Protein AF-0000000066669673 (afdb_homodimer)

Solvent-accessible surface area (backbone atoms only — not comparable to full-atom values): 11754 Å² total; per-residue (Å²): 140,79,83,79,76,78,82,78,80,79,76,74,80,78,77,75,77,80,70,71,79,73,67,65,64,58,14,47,51,9,44,42,47,60,70,64,46,52,49,71,59,44,48,44,38,54,39,52,52,48,54,72,72,48,55,50,87,81,36,49,68,62,41,51,51,41,48,51,53,46,40,66,43,34,63,58,39,57,74,57,39,45,64,78,48,32,41,61,64,50,66,68,61,20,53,61,53,69,97,137,82,84,83,74,78,79,79,81,76,79,76,80,77,75,75,77,80,70,70,77,73,70,65,62,58,15,48,49,12,40,42,44,60,73,65,42,51,47,72,61,45,48,44,39,52,40,52,53,49,54,70,72,49,56,49,88,82,36,49,68,62,42,52,52,40,50,51,53,46,40,68,43,34,64,58,40,56,74,56,38,44,65,76,46,32,39,61,64,49,65,68,60,20,54,60,54,70,97

Radius of gyration: 31.76 Å; Cα contacts (8 Å, |Δi|>4): 172; chains: 2; bounding box: 113×98×38 Å

Organism: Nocardia brasiliensis (strain ATCC 700358 / HUJEG-1) (NCBI:txid1133849)

Secondary structure (DSSP, 8-state):
------------------------HHHHHHHHHHHHS--HHHHHHHHHHHHHH--TTT-HHHHHHHHHHHHHHHHHHHHTTHHHHEEESSHHHHHHTT-/------------------------HHHHHHHHHHHH---HHHHHHHHHHHHHH--TTT-HHHHHHHHHHHHHHHHHHHHTTHHHHEEESSHHHHHHTT-

Sequence (198 aa):
MYPSQPEGRHAAPGGAPNQPPRMVGLQSNKAAQAAGAQSALATFVTYAKALESLDRNHFPDEYAMHADRLKELKPFLRAHGILDVMQVKNPEVAALIGVMYPSQPEGRHAAPGGAPNQPPRMVGLQSNKAAQAAGAQSALATFVTYAKALESLDRNHFPDEYAMHADRLKELKPFLRAHGILDVMQVKNPEVAALIGV

Foldseek 3Di:
DDDPPPPPPPPDPPPDPPPPPPCPDDVVVVVCVVVVCCPLVNLLVVLLVVLVVDDCVVCVPSNVVSLVSLCVSLVVCVVVCVVVVDDDDDVVSCVSNPD/DDDPPVPPPPPDPPPDPPPPPPCPDDVCVVVCCVVVCCPLVNLLVVLLVVLVVDDCVVCVPSNVVSLVSLCVSLVVCVVVCVVVVDDDDDPVSCVSNPD

pLDDT: mean 74.91, std 25.17, range [32.59, 97.75]

Structure (mmCIF, N/CA/C/O backbone):
data_AF-0000000066669673-model_v1
#
loop_
_entity.id
_entity.type
_entity.pdbx_description
1 polymer 'Uncharacterized protein'
#
loop_
_atom_site.group_PDB
_atom_site.id
_atom_site.type_symbol
_atom_site.label_atom_id
_atom_site.label_alt_id
_atom_site.label_comp_id
_atom_site.label_asym_id
_atom_site.label_entity_id
_atom_site.label_seq_id
_atom_site.pdbx_PDB_ins_code
_atom_site.Cartn_x
_atom_site.Cartn_y
_atom_site.Cartn_z
_atom_site.occupancy
_atom_site.B_iso_or_equiv
_atom_site.auth_seq_id
_atom_site.auth_comp_id
_atom_site.auth_asym_id
_atom_site.auth_atom_id
_atom_site.pdbx_PDB_model_num
ATOM 1 N N . MET A 1 1 ? -56.781 72.125 19.875 1 32.59 1 MET A N 1
ATOM 2 C CA . MET A 1 1 ? -55.656 71.812 19.016 1 32.59 1 MET A CA 1
ATOM 3 C C . MET A 1 1 ? -54.969 70.562 19.453 1 32.59 1 MET A C 1
ATOM 5 O O . MET A 1 1 ? -54.188 70.5 20.406 1 32.59 1 MET A O 1
ATOM 9 N N . TYR A 1 2 ? -55.75 69.438 19.688 1 39.56 2 TYR A N 1
ATOM 10 C CA . TYR A 1 2 ? -55.656 68.125 20.375 1 39.56 2 TYR A CA 1
ATOM 11 C C . TYR A 1 2 ? -54.625 67.25 19.703 1 39.56 2 TYR A C 1
ATOM 13 O O . TYR A 1 2 ? -54.438 67.312 18.484 1 39.56 2 TYR A O 1
ATOM 21 N N . PRO A 1 3 ? -53.562 66.75 20.453 1 43.94 3 PRO A N 1
ATOM 22 C CA . PRO A 1 3 ? -52.375 65.938 20.219 1 43.94 3 PRO A CA 1
ATOM 23 C C . PRO A 1 3 ? -52.719 64.625 19.562 1 43.94 3 PRO A C 1
ATOM 25 O O . PRO A 1 3 ? -53.625 63.875 20 1 43.94 3 PRO A O 1
ATOM 28 N N . SER A 1 4 ? -52.812 64.5 18.188 1 41.88 4 SER A N 1
ATOM 29 C CA . SER A 1 4 ? -53.062 63.344 17.375 1 41.88 4 SER A CA 1
ATOM 30 C C . SER A 1 4 ? -52.062 62.219 17.719 1 41.88 4 SER A C 1
ATOM 32 O O . SER A 1 4 ? -50.844 62.469 17.766 1 41.88 4 SER A O 1
ATOM 34 N N . GLN A 1 5 ? -52.469 61.312 18.656 1 40.34 5 GLN A N 1
ATOM 35 C CA . GLN A 1 5 ? -51.906 60.094 19.172 1 40.34 5 GLN A CA 1
ATOM 36 C C . GLN A 1 5 ? -51.375 59.219 18.047 1 40.34 5 GLN A C 1
ATOM 38 O O . GLN A 1 5 ? -52.125 58.875 17.125 1 40.34 5 GLN A O 1
ATOM 43 N N . PRO A 1 6 ? -50.062 59.344 17.703 1 41.56 6 PRO A N 1
ATOM 44 C CA . PRO A 1 6 ? -49.375 58.531 16.688 1 41.56 6 PRO A CA 1
ATOM 45 C C . PRO A 1 6 ? -49.594 57.031 16.906 1 41.56 6 PRO A C 1
ATOM 47 O O . PRO A 1 6 ? -49.656 56.562 18.047 1 41.56 6 PRO A O 1
ATOM 50 N N . GLU A 1 7 ? -50.562 56.312 16.219 1 41.88 7 GLU A N 1
ATOM 51 C CA . GLU A 1 7 ? -50.812 54.875 16.109 1 41.88 7 GLU A CA 1
ATOM 52 C C . GLU A 1 7 ? -49.531 54.094 16 1 41.88 7 GLU A C 1
ATOM 54 O O . GLU A 1 7 ? -48.688 54.375 15.141 1 41.88 7 GLU A O 1
ATOM 59 N N . GLY A 1 8 ? -48.875 53.656 17.156 1 37.84 8 GLY A N 1
ATOM 60 C CA . GLY A 1 8 ? -47.844 52.656 17.453 1 37.84 8 GLY A CA 1
ATOM 61 C C . GLY A 1 8 ? -48 51.375 16.641 1 37.84 8 GLY A C 1
ATOM 62 O O . GLY A 1 8 ? -49.062 50.719 16.719 1 37.84 8 GLY A O 1
ATOM 63 N N . ARG A 1 9 ? -47.562 51.344 15.344 1 37.94 9 ARG A N 1
ATOM 64 C CA . ARG A 1 9 ? -47.438 50.188 14.492 1 37.94 9 ARG A CA 1
ATOM 65 C C . ARG A 1 9 ? -46.844 49 15.258 1 37.94 9 ARG A C 1
ATOM 67 O O . ARG A 1 9 ? -45.719 49.094 15.789 1 37.94 9 ARG A O 1
ATOM 74 N N . HIS A 1 10 ? -47.562 48.188 16.047 1 37.47 10 HIS A N 1
ATOM 75 C CA . HIS A 1 10 ? -47.219 46.906 16.656 1 37.47 10 HIS A CA 1
ATOM 76 C C . HIS A 1 10 ? -46.625 45.938 15.625 1 37.47 10 HIS A C 1
ATOM 78 O O . HIS A 1 10 ? -47.25 45.625 14.617 1 37.47 10 HIS A O 1
ATOM 84 N N . ALA A 1 11 ? -45.344 46.031 15.289 1 43 11 ALA A N 1
ATOM 85 C CA . ALA A 1 11 ? -44.5 45.094 14.531 1 43 11 ALA A CA 1
ATOM 86 C C . ALA A 1 11 ? -44.719 43.656 15.016 1 43 11 ALA A C 1
ATOM 88 O O . ALA A 1 11 ? -44.688 43.406 16.219 1 43 11 ALA A O 1
ATOM 89 N N . ALA A 1 12 ? -45.656 42.906 14.453 1 40.44 12 ALA A N 1
ATOM 90 C CA . ALA A 1 12 ? -45.938 41.5 14.703 1 40.44 12 ALA A CA 1
ATOM 91 C C . ALA A 1 12 ? -44.625 40.688 14.633 1 40.44 12 ALA A C 1
ATOM 93 O O . ALA A 1 12 ? -43.781 40.906 13.766 1 40.44 12 ALA A O 1
ATOM 94 N N . PRO A 1 13 ? -44.094 40.094 15.734 1 41.22 13 PRO A N 1
ATOM 95 C CA . PRO A 1 13 ? -42.906 39.25 15.867 1 41.22 13 PRO A CA 1
ATOM 96 C C . PRO A 1 13 ? -42.938 38.031 14.914 1 41.22 13 PRO A C 1
ATOM 98 O O . PRO A 1 13 ? -43.906 37.281 14.93 1 41.22 13 PRO A O 1
ATOM 101 N N . GLY A 1 14 ? -42.781 38.188 13.586 1 40.75 14 GLY A N 1
ATOM 102 C CA . GLY A 1 14 ? -42.625 37.062 12.695 1 40.75 14 GLY A CA 1
ATOM 103 C C . GLY A 1 14 ? -41.781 35.969 13.297 1 40.75 14 GLY A C 1
ATOM 104 O O . GLY A 1 14 ? -40.688 36.219 13.789 1 40.75 14 GLY A O 1
ATOM 105 N N . GLY A 1 15 ? -42.344 35 14 1 39.06 15 GLY A N 1
ATOM 106 C CA . GLY A 1 15 ? -41.75 33.781 14.539 1 39.06 15 GLY A CA 1
ATOM 107 C C . GLY A 1 15 ? -40.875 33.062 13.547 1 39.06 15 GLY A C 1
ATOM 108 O O . GLY A 1 15 ? -41.219 32.906 12.375 1 39.06 15 GLY A O 1
ATOM 109 N N . ALA A 1 16 ? -39.531 33.281 13.562 1 42.66 16 ALA A N 1
ATOM 110 C CA . ALA A 1 16 ? -38.469 32.594 12.852 1 42.66 16 ALA A CA 1
ATOM 111 C C . ALA A 1 16 ? -38.656 31.078 12.852 1 42.66 16 ALA A C 1
ATOM 113 O O . ALA A 1 16 ? -39.031 30.5 13.875 1 42.66 16 ALA A O 1
ATOM 114 N N . PRO A 1 17 ? -39.188 30.484 11.766 1 44.5 17 PRO A N 1
ATOM 115 C CA . PRO A 1 17 ? -39.312 29.031 11.633 1 44.5 17 PRO A CA 1
ATOM 116 C C . PRO A 1 17 ? -38.031 28.297 12.117 1 44.5 17 PRO A C 1
ATOM 118 O O . PRO A 1 17 ? -36.969 28.891 12.133 1 44.5 17 PRO A O 1
ATOM 121 N N . ASN A 1 18 ? -38.125 27.359 13.102 1 41.78 18 ASN A N 1
ATOM 122 C CA . ASN A 1 18 ? -37.219 26.328 13.602 1 41.78 18 ASN A CA 1
ATOM 123 C C . ASN A 1 18 ? -36.5 25.625 12.453 1 41.78 18 ASN A C 1
ATOM 125 O O . ASN A 1 18 ? -37.094 24.828 11.727 1 41.78 18 ASN A O 1
ATOM 129 N N . GLN A 1 19 ? -35.812 26.359 11.562 1 46.41 19 GLN A N 1
ATOM 130 C CA . GLN A 1 19 ? -35 25.578 10.641 1 46.41 19 GLN A CA 1
ATOM 131 C C . GLN A 1 19 ? -34.281 24.453 11.359 1 46.41 19 GLN A C 1
ATOM 133 O O . GLN A 1 19 ? -33.656 24.672 12.414 1 46.41 19 GLN A O 1
ATOM 138 N N . PRO A 1 20 ? -34.844 23.203 11.289 1 47.31 20 PRO A N 1
ATOM 139 C CA . PRO A 1 20 ? -34.125 22.062 11.852 1 47.31 20 PRO A CA 1
ATOM 140 C C . PRO A 1 20 ? -32.625 22.094 11.555 1 47.31 20 PRO A C 1
ATOM 142 O O . PRO A 1 20 ? -32.188 22.703 10.57 1 47.31 20 PRO A O 1
ATOM 145 N N . PRO A 1 21 ? -31.781 22.031 12.578 1 46.5 21 PRO A N 1
ATOM 146 C CA . PRO A 1 21 ? -30.312 22 12.406 1 46.5 21 PRO A CA 1
ATOM 147 C C . PRO A 1 21 ? -29.875 21.094 11.258 1 46.5 21 PRO A C 1
ATOM 149 O O . PRO A 1 21 ? -30.391 19.984 11.109 1 46.5 21 PRO A O 1
ATOM 152 N N . ARG A 1 22 ? -29.719 21.641 10.078 1 46.03 22 ARG A N 1
ATOM 153 C CA . ARG A 1 22 ? -29.094 20.891 9 1 46.03 22 ARG A CA 1
ATOM 154 C C . ARG A 1 22 ? -27.984 19.984 9.547 1 46.03 22 ARG A C 1
ATOM 156 O O . ARG A 1 22 ? -27.094 20.438 10.266 1 46.03 22 ARG A O 1
ATOM 163 N N . MET A 1 23 ? -28.359 18.719 9.758 1 43.34 23 MET A N 1
ATOM 164 C CA . MET A 1 23 ? -27.391 17.672 10.062 1 43.34 23 MET A CA 1
ATOM 165 C C . MET A 1 23 ? -26.172 17.781 9.172 1 43.34 23 MET A C 1
ATOM 167 O O . MET A 1 23 ? -26.203 17.375 8 1 43.34 23 MET A O 1
ATOM 171 N N . VAL A 1 24 ? -25.641 18.891 8.938 1 43.53 24 VAL A N 1
ATOM 172 C CA . VAL A 1 24 ? -24.375 19.047 8.219 1 43.53 24 VAL A CA 1
ATOM 173 C C . VAL A 1 24 ? -23.391 17.969 8.656 1 43.53 24 VAL A C 1
ATOM 175 O O . VAL A 1 24 ? -22.312 17.844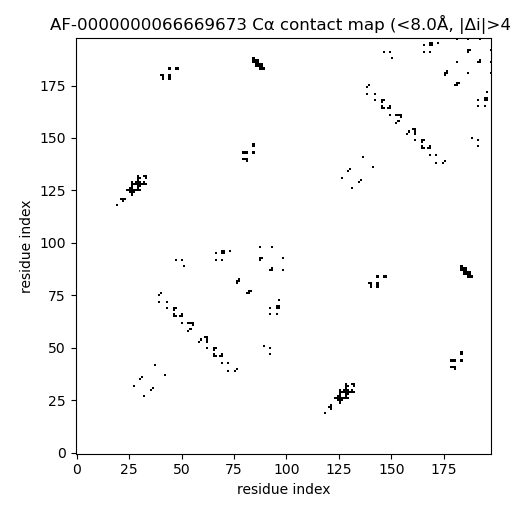 8.086 1 43.53 24 VAL A O 1
ATOM 178 N N . GLY A 1 25 ? -23.453 17.422 9.836 1 41.56 25 GLY A N 1
ATOM 179 C CA . GLY A 1 25 ? -22.312 16.828 10.508 1 41.56 25 GLY A CA 1
ATOM 180 C C . GLY A 1 25 ? -21.828 15.547 9.844 1 41.56 25 GLY A C 1
ATOM 181 O O . GLY A 1 25 ? -20.641 15.227 9.891 1 41.56 25 GLY A O 1
ATOM 182 N N . LEU A 1 26 ? -22.75 14.562 9.602 1 47.16 26 LEU A N 1
ATOM 183 C CA . LEU A 1 26 ? -22.312 13.18 9.5 1 47.16 26 LEU A CA 1
ATOM 184 C C . LEU A 1 26 ? -21.578 12.938 8.188 1 47.16 26 LEU A C 1
ATOM 186 O O . LEU A 1 26 ? -20.719 12.055 8.102 1 47.16 26 LEU A O 1
ATOM 190 N N . GLN A 1 27 ? -22.047 13.453 7.141 1 49.75 27 GLN A N 1
ATOM 191 C CA . GLN A 1 27 ? -21.453 13.094 5.855 1 49.75 27 GLN A CA 1
ATOM 192 C C . GLN A 1 27 ? -20.047 13.664 5.719 1 49.75 27 GLN A C 1
ATOM 194 O O . GLN A 1 27 ? -19.266 13.211 4.883 1 49.75 27 GLN A O 1
ATOM 199 N N . SER A 1 28 ? -19.859 14.781 6.434 1 49.88 28 SER A N 1
ATOM 200 C CA . SER A 1 28 ? -18.562 15.438 6.316 1 49.88 28 SER A CA 1
ATOM 201 C C . SER A 1 28 ? -17.438 14.531 6.82 1 49.88 28 SER A C 1
ATOM 203 O O . SER A 1 28 ? -16.266 14.75 6.512 1 49.88 28 SER A O 1
ATOM 205 N N . ASN A 1 29 ? -17.922 13.688 7.77 1 47.38 29 ASN A N 1
ATOM 206 C CA . ASN A 1 29 ? -16.828 12.914 8.336 1 47.38 29 ASN A CA 1
ATOM 207 C C . ASN A 1 29 ? -16.219 11.969 7.305 1 47.38 29 ASN A C 1
ATOM 209 O O . ASN A 1 29 ? -15.016 11.688 7.352 1 47.38 29 ASN A O 1
ATOM 213 N N . LYS A 1 30 ? -17.219 11.445 6.52 1 46.12 30 LYS A N 1
ATOM 214 C CA . LYS A 1 30 ? -16.703 10.477 5.566 1 46.12 30 LYS A CA 1
ATOM 215 C C . LYS A 1 30 ? -15.828 11.156 4.508 1 46.12 30 LYS A C 1
ATOM 217 O O . LYS A 1 30 ? -14.781 10.625 4.125 1 46.12 30 LYS A O 1
ATOM 222 N N . ALA A 1 31 ? -16.297 12.281 3.953 1 47.56 31 ALA A N 1
ATOM 223 C CA . ALA A 1 31 ? -15.516 13.047 2.984 1 47.56 31 ALA A CA 1
ATOM 224 C C . ALA A 1 31 ? -14.203 13.523 3.594 1 47.56 31 ALA A C 1
ATOM 226 O O . ALA A 1 31 ? -13.164 13.547 2.92 1 47.56 31 ALA A O 1
ATOM 227 N N . ALA A 1 32 ? -14.344 14.102 4.727 1 45.97 32 ALA A N 1
ATOM 228 C CA . ALA A 1 32 ? -13.148 14.508 5.461 1 45.97 32 ALA A CA 1
ATOM 229 C C . ALA A 1 32 ? -12.219 13.328 5.699 1 45.97 32 ALA A C 1
ATOM 231 O O . ALA A 1 32 ? -10.992 13.469 5.637 1 45.97 32 ALA A O 1
ATOM 232 N N . GLN A 1 33 ? -12.859 12.234 6.008 1 44.72 33 GLN A N 1
ATOM 233 C CA . GLN A 1 33 ? -12.078 11.008 6.109 1 44.72 33 GLN A CA 1
ATOM 234 C C . GLN A 1 33 ? -11.477 10.625 4.762 1 44.72 33 GLN A C 1
ATOM 236 O O . GLN A 1 33 ? -10.352 10.117 4.699 1 44.72 33 GLN A O 1
ATOM 241 N N . ALA A 1 34 ? -12.328 10.844 3.797 1 44.31 34 ALA A N 1
ATOM 242 C CA . ALA A 1 34 ? -11.805 10.555 2.467 1 44.31 34 ALA A CA 1
ATOM 243 C C . ALA A 1 34 ? -10.734 11.57 2.066 1 44.31 34 ALA A C 1
ATOM 245 O O . ALA A 1 34 ? -9.727 11.211 1.462 1 44.31 34 ALA A O 1
ATOM 246 N N . ALA A 1 35 ? -11.148 12.922 2.043 1 45.62 35 ALA A N 1
ATOM 247 C CA . ALA A 1 35 ? -10.25 14.031 1.735 1 45.62 35 ALA A CA 1
ATOM 248 C C . ALA A 1 35 ? -9.055 14.055 2.684 1 45.62 35 ALA A C 1
ATOM 250 O O . ALA A 1 35 ? -7.949 14.438 2.293 1 45.62 35 ALA A O 1
ATOM 251 N N . GLY A 1 36 ? -9.234 14.344 4.043 1 45.19 36 GLY A N 1
ATOM 252 C CA . GLY A 1 36 ? -8.258 14.414 5.121 1 45.19 36 GLY A CA 1
ATOM 253 C C . GLY A 1 36 ? -7.223 13.312 5.062 1 45.19 36 GLY A C 1
ATOM 254 O O . GLY A 1 36 ? -6.039 13.555 5.316 1 45.19 36 GLY A O 1
ATOM 255 N N . ALA A 1 37 ? -7.688 12.016 5.406 1 44.97 37 ALA A N 1
ATOM 256 C CA . ALA A 1 37 ? -6.758 10.969 5.84 1 44.97 37 ALA A CA 1
ATOM 257 C C . ALA A 1 37 ? -5.867 10.523 4.688 1 44.97 37 ALA A C 1
ATOM 259 O O . ALA A 1 37 ? -6.324 9.828 3.775 1 44.97 37 ALA A O 1
ATOM 260 N N . GLN A 1 38 ? -5.227 11.406 4.117 1 55.12 38 GLN A N 1
ATOM 261 C CA . GLN A 1 38 ? -4.18 10.781 3.32 1 55.12 38 GLN A CA 1
ATOM 262 C C . GLN A 1 38 ? -3.967 9.328 3.736 1 55.12 38 GLN A C 1
ATOM 264 O O . GLN A 1 38 ? -3.781 9.031 4.922 1 55.12 38 GLN A O 1
ATOM 269 N N . SER A 1 39 ? -4.609 8.516 3.014 1 80.38 39 SER A N 1
ATOM 270 C CA . SER A 1 39 ? -4.461 7.109 3.383 1 80.38 39 SER A CA 1
ATOM 271 C C . SER A 1 39 ? -3.104 6.848 4.023 1 80.38 39 SER A C 1
ATOM 273 O O . SER A 1 39 ? -2.113 7.5 3.682 1 80.38 39 SER A O 1
ATOM 275 N N . ALA A 1 40 ? -3.109 6.527 5.359 1 84.69 40 ALA A N 1
ATOM 276 C CA . ALA A 1 40 ? -1.894 6.078 6.031 1 84.69 40 ALA A CA 1
ATOM 277 C C . ALA A 1 40 ? -0.843 5.625 5.02 1 84.69 40 ALA A C 1
ATOM 279 O O . ALA A 1 40 ? 0.348 5.898 5.188 1 84.69 40 ALA A O 1
ATOM 280 N N . LEU A 1 41 ? -1.315 5.184 3.918 1 90.06 41 LEU A N 1
ATOM 281 C CA . LEU A 1 41 ? -0.386 4.73 2.889 1 90.06 41 LEU A CA 1
ATOM 282 C C . LEU A 1 41 ? 0.208 5.918 2.135 1 90.06 41 LEU A C 1
ATOM 284 O O . LEU A 1 41 ? 1.41 5.945 1.861 1 90.06 41 LEU A O 1
ATOM 288 N N . ALA A 1 42 ? -0.613 6.816 1.815 1 89.75 42 ALA A N 1
ATOM 289 C CA . ALA A 1 42 ? -0.116 8.023 1.157 1 89.75 42 ALA A CA 1
ATOM 290 C C . ALA A 1 42 ? 0.89 8.75 2.041 1 89.75 42 ALA A C 1
ATOM 292 O O . ALA A 1 42 ? 1.911 9.242 1.555 1 89.75 42 ALA A O 1
ATOM 293 N N . THR A 1 43 ? 0.586 8.766 3.262 1 92.38 43 THR A N 1
ATOM 294 C CA . THR A 1 43 ? 1.512 9.367 4.215 1 92.38 43 THR A CA 1
ATOM 295 C C . THR A 1 43 ? 2.826 8.586 4.254 1 92.38 43 THR A C 1
ATOM 297 O O . THR A 1 43 ? 3.904 9.188 4.254 1 92.38 43 THR A O 1
ATOM 300 N N . PHE A 1 44 ? 2.705 7.293 4.312 1 94.94 44 PHE A N 1
ATOM 301 C CA . PHE A 1 44 ? 3.908 6.469 4.266 1 94.94 44 PHE A CA 1
ATOM 302 C C . PHE A 1 44 ? 4.738 6.793 3.029 1 94.94 44 PHE A C 1
ATOM 304 O O . PHE A 1 44 ? 5.949 7.012 3.127 1 94.94 44 PHE A O 1
ATOM 311 N N . VAL A 1 45 ? 4.09 6.879 1.871 1 95.38 45 VAL A N 1
ATOM 312 C CA . VAL A 1 45 ? 4.785 7.152 0.617 1 95.38 45 VAL A CA 1
ATOM 313 C C . VAL A 1 45 ? 5.449 8.523 0.682 1 95.38 45 VAL A C 1
ATOM 315 O O . VAL A 1 45 ? 6.602 8.688 0.279 1 95.38 45 VAL A O 1
ATOM 318 N N . THR A 1 46 ? 4.742 9.492 1.201 1 94.69 46 THR A N 1
ATOM 319 C CA . THR A 1 46 ? 5.254 10.852 1.302 1 94.69 46 THR A CA 1
ATOM 320 C C . THR A 1 46 ? 6.52 10.891 2.152 1 94.69 46 THR A C 1
ATOM 322 O O . THR A 1 46 ? 7.543 11.438 1.727 1 94.69 46 THR A O 1
ATOM 325 N N . TYR A 1 47 ? 6.531 10.227 3.277 1 96.06 47 TYR A N 1
ATOM 326 C CA . TYR A 1 47 ? 7.676 10.258 4.184 1 96.06 47 TYR A CA 1
ATOM 327 C C . TYR A 1 47 ? 8.805 9.367 3.674 1 96.06 47 TYR A C 1
ATOM 329 O O . TYR A 1 47 ? 9.984 9.695 3.842 1 96.06 47 TYR A O 1
ATOM 337 N N . ALA A 1 48 ? 8.469 8.305 3.107 1 96.94 48 ALA A N 1
ATOM 338 C CA . ALA A 1 48 ? 9.492 7.449 2.518 1 96.94 48 ALA A CA 1
ATOM 339 C C . ALA A 1 48 ? 10.266 8.188 1.43 1 96.94 48 ALA A C 1
ATOM 341 O O . ALA A 1 48 ? 11.5 8.148 1.396 1 96.94 48 ALA A O 1
ATOM 342 N N . LYS A 1 49 ? 9.539 8.906 0.599 1 96.06 49 LYS A N 1
ATOM 343 C CA . LYS A 1 49 ? 10.18 9.68 -0.462 1 96.06 49 LYS A CA 1
ATOM 344 C C . LYS A 1 49 ? 11.023 10.812 0.115 1 96.06 49 LYS A C 1
ATOM 346 O O . LYS A 1 49 ? 12.117 11.094 -0.382 1 96.06 49 LYS A O 1
ATOM 351 N N . ALA A 1 50 ? 10.492 11.383 1.134 1 95.31 50 ALA A N 1
ATOM 352 C CA . ALA A 1 50 ? 11.219 12.469 1.78 1 95.31 50 ALA A CA 1
ATOM 353 C C . ALA A 1 50 ? 12.547 11.984 2.344 1 95.31 50 ALA A C 1
ATOM 355 O O . ALA A 1 50 ? 13.57 12.656 2.211 1 95.31 50 ALA A O 1
ATOM 356 N N . LEU A 1 51 ? 12.516 10.797 2.916 1 94.69 51 LEU A N 1
ATOM 357 C CA . LEU A 1 51 ? 13.734 10.25 3.516 1 94.69 51 LEU A CA 1
ATOM 358 C C . LEU A 1 51 ? 14.758 9.898 2.445 1 94.69 51 LEU A C 1
ATOM 360 O O . LEU A 1 51 ? 15.969 10.016 2.672 1 94.69 51 LEU A O 1
ATOM 364 N N . GLU A 1 52 ? 14.258 9.492 1.362 1 92.81 52 GLU A N 1
ATOM 365 C CA . GLU A 1 52 ? 15.148 9.125 0.267 1 92.81 52 GLU A CA 1
ATOM 366 C C . GLU A 1 52 ? 15.922 10.336 -0.254 1 92.81 52 GLU A C 1
ATOM 368 O O . GLU A 1 52 ? 17.047 10.211 -0.724 1 92.81 52 GLU A O 1
ATOM 373 N N . SER A 1 53 ? 15.273 11.391 -0.164 1 92.69 53 SER A N 1
ATOM 374 C CA . SER A 1 53 ? 15.875 12.602 -0.722 1 92.69 53 SER A CA 1
ATOM 375 C C . SER A 1 53 ? 16.625 13.391 0.347 1 92.69 53 SER A C 1
ATOM 377 O O . SER A 1 53 ? 17.344 14.336 0.035 1 92.69 53 SER A O 1
ATOM 379 N N . LEU A 1 54 ? 16.484 13.008 1.576 1 93.88 54 LEU A N 1
ATOM 380 C CA . LEU A 1 54 ? 17 13.781 2.701 1 93.88 54 LEU A CA 1
ATOM 381 C C . LEU A 1 54 ? 18.406 13.336 3.061 1 93.88 54 LEU A C 1
ATOM 383 O O . LEU A 1 54 ? 18.703 12.141 3.104 1 93.88 54 LEU A O 1
ATOM 387 N N . ASP A 1 55 ? 19.312 14.289 3.256 1 93.56 55 ASP A N 1
ATOM 388 C CA . ASP A 1 55 ? 20.641 14.016 3.789 1 93.56 55 ASP A CA 1
ATOM 389 C C . ASP A 1 55 ? 20.625 13.984 5.316 1 93.56 55 ASP A C 1
ATOM 391 O O . ASP A 1 55 ? 20.594 15.039 5.961 1 93.56 55 ASP A O 1
ATOM 395 N N . ARG A 1 56 ? 20.719 12.859 5.781 1 90.56 56 ARG A N 1
ATOM 396 C CA . ARG A 1 56 ? 20.578 12.656 7.219 1 90.56 56 ARG A CA 1
ATOM 397 C C . ARG A 1 56 ? 21.703 13.328 7.98 1 90.56 56 ARG A C 1
ATOM 399 O O . ARG A 1 56 ? 21.531 13.75 9.125 1 90.56 56 ARG A O 1
ATOM 406 N N . ASN A 1 57 ? 22.812 13.406 7.434 1 93.81 57 ASN A N 1
ATOM 407 C CA . ASN A 1 57 ? 23.969 14 8.102 1 93.81 57 ASN A CA 1
ATOM 408 C C . ASN A 1 57 ? 23.828 15.516 8.219 1 93.81 57 ASN A C 1
ATOM 410 O O . ASN A 1 57 ? 24.281 16.109 9.195 1 93.81 57 ASN A O 1
ATOM 414 N N . HIS A 1 58 ? 23.203 16.047 7.297 1 95.12 58 HIS A N 1
ATOM 415 C CA . HIS A 1 58 ? 23.078 17.5 7.277 1 95.12 58 HIS A CA 1
ATOM 416 C C . HIS A 1 58 ? 21.797 17.953 7.98 1 95.12 58 HIS A C 1
ATOM 418 O O . HIS A 1 58 ? 21.75 19.047 8.531 1 95.12 58 HIS A O 1
ATOM 424 N N . PHE A 1 59 ? 20.828 17.047 7.922 1 95.44 59 PHE A N 1
ATOM 425 C CA . PHE A 1 59 ? 19.531 17.406 8.508 1 95.44 59 PHE A CA 1
ATOM 426 C C . PHE A 1 59 ? 19.047 16.312 9.453 1 95.44 59 PHE A C 1
ATOM 428 O O . PHE A 1 59 ? 17.984 15.734 9.242 1 95.44 59 PHE A O 1
ATOM 435 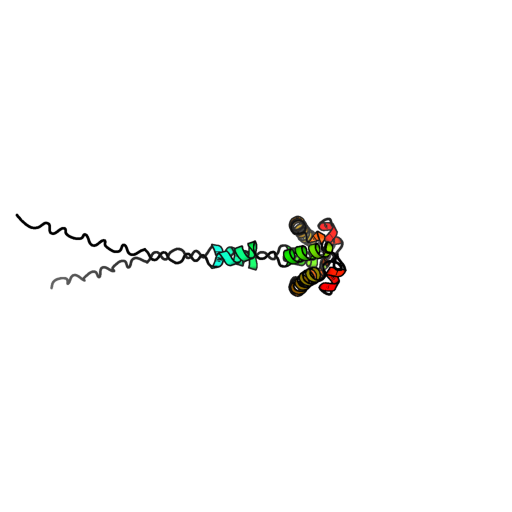N N . PRO A 1 60 ? 19.766 16.078 10.539 1 94.88 60 PRO A N 1
ATOM 436 C CA . PRO A 1 60 ? 19.438 14.969 11.438 1 94.88 60 PRO A CA 1
ATOM 437 C C . PRO A 1 60 ? 18.078 15.141 12.117 1 94.88 60 PRO A C 1
ATOM 439 O O . PRO A 1 60 ? 17.375 14.156 12.359 1 94.88 60 PRO A O 1
ATOM 442 N N . ASP A 1 61 ? 17.672 16.344 12.422 1 96.12 61 ASP A N 1
ATOM 443 C CA . ASP A 1 61 ? 16.391 16.562 13.078 1 96.12 61 ASP A CA 1
ATOM 444 C C . ASP A 1 61 ? 15.227 16.25 12.141 1 96.12 61 ASP A C 1
ATOM 446 O O . ASP A 1 61 ? 14.25 15.625 12.547 1 96.12 61 ASP A O 1
ATOM 450 N N . GLU A 1 62 ? 15.359 16.688 10.945 1 95.56 62 GLU A N 1
ATOM 451 C CA . GLU A 1 62 ? 14.336 16.406 9.945 1 95.56 62 GLU A CA 1
ATOM 452 C C . GLU A 1 62 ? 14.227 14.914 9.672 1 95.56 62 GLU A C 1
ATOM 454 O O . GLU A 1 62 ? 13.125 14.383 9.531 1 95.56 62 GLU A O 1
ATOM 459 N N . TYR A 1 63 ? 15.391 14.344 9.641 1 96.31 63 TYR A N 1
ATOM 460 C CA . TYR A 1 63 ? 15.422 12.898 9.461 1 96.31 63 TYR A CA 1
ATOM 461 C C . TYR A 1 63 ? 14.68 12.188 10.594 1 96.31 63 TYR A C 1
ATOM 463 O O . TYR A 1 63 ? 13.852 11.305 10.344 1 96.31 63 TYR A O 1
ATOM 471 N N . ALA A 1 64 ? 14.992 12.578 11.766 1 96.25 64 ALA A N 1
ATOM 472 C CA . ALA A 1 64 ? 14.383 11.945 12.93 1 96.25 64 ALA A CA 1
ATOM 473 C C . ALA A 1 64 ? 12.867 12.094 12.914 1 96.25 64 ALA A C 1
ATOM 475 O O . ALA A 1 64 ? 12.141 11.164 13.258 1 96.25 64 ALA A O 1
ATOM 476 N N . MET A 1 65 ? 12.391 13.172 12.43 1 96.25 65 MET A N 1
ATOM 477 C CA . MET A 1 65 ? 10.961 13.43 12.359 1 96.25 65 MET A CA 1
ATOM 478 C C . MET A 1 65 ? 10.289 12.516 11.344 1 96.25 65 MET A C 1
ATOM 480 O O . MET A 1 65 ? 9.258 11.906 11.633 1 96.25 65 MET A O 1
ATOM 484 N N . HIS A 1 66 ? 10.875 12.5 10.203 1 96.44 66 HIS A N 1
ATOM 485 C CA . HIS A 1 66 ? 10.32 11.633 9.172 1 96.44 66 HIS A CA 1
ATOM 486 C C . HIS A 1 66 ? 10.391 10.164 9.586 1 96.44 66 HIS A C 1
ATOM 488 O O . HIS A 1 66 ? 9.445 9.406 9.367 1 96.44 66 HIS A O 1
ATOM 494 N N . ALA A 1 67 ? 11.453 9.773 10.18 1 96.94 67 ALA A N 1
ATOM 495 C CA . ALA A 1 67 ? 11.633 8.398 10.648 1 96.94 67 ALA A CA 1
ATOM 496 C C . ALA A 1 67 ? 10.57 8.031 11.68 1 96.94 67 ALA A C 1
ATOM 498 O O . ALA A 1 67 ? 9.984 6.945 11.617 1 96.94 67 ALA A O 1
ATOM 499 N N . ASP A 1 68 ? 10.352 8.922 12.586 1 96.81 68 ASP A N 1
ATOM 500 C CA . ASP A 1 68 ? 9.352 8.688 13.625 1 96.81 68 ASP A CA 1
ATOM 501 C C . ASP A 1 68 ? 7.965 8.492 13.008 1 96.81 68 ASP A C 1
ATOM 503 O O . ASP A 1 68 ? 7.215 7.609 13.438 1 96.81 68 ASP A O 1
ATOM 507 N N . ARG A 1 69 ? 7.695 9.305 12.047 1 95.38 69 ARG A N 1
ATOM 508 C CA . ARG A 1 69 ? 6.398 9.203 11.383 1 95.38 69 ARG A CA 1
ATOM 509 C C . ARG A 1 69 ? 6.25 7.863 10.672 1 95.38 69 ARG A C 1
ATOM 511 O O . ARG A 1 69 ? 5.184 7.242 10.719 1 95.38 69 ARG A O 1
ATOM 518 N N . LEU A 1 70 ? 7.293 7.488 10.047 1 97.12 70 LEU A N 1
ATOM 519 C CA . LEU A 1 70 ? 7.27 6.203 9.359 1 97.12 70 LEU A CA 1
ATOM 520 C C . LEU A 1 70 ? 7.043 5.062 10.352 1 97.12 70 LEU A C 1
ATOM 522 O O . LEU A 1 70 ? 6.246 4.16 10.086 1 97.12 70 LEU A O 1
ATOM 526 N N . LYS A 1 71 ? 7.695 5.121 11.461 1 97.25 71 LYS A N 1
ATOM 527 C CA . LYS A 1 71 ? 7.566 4.086 12.484 1 97.25 71 LYS A CA 1
ATOM 528 C C . LYS A 1 71 ? 6.133 3.998 13 1 97.25 71 LYS A C 1
ATOM 530 O O . LYS A 1 71 ? 5.641 2.906 13.289 1 97.25 71 LYS A O 1
ATOM 535 N N . GLU A 1 72 ? 5.539 5.105 13.062 1 95.75 72 GLU A N 1
ATOM 536 C CA . GLU A 1 72 ? 4.164 5.152 13.555 1 95.75 72 GLU A CA 1
ATOM 537 C C . GLU A 1 72 ? 3.211 4.465 12.578 1 95.75 72 GLU A C 1
ATOM 539 O O . GLU A 1 72 ? 2.117 4.043 12.961 1 95.75 72 GLU A O 1
ATOM 544 N N . LEU A 1 73 ? 3.621 4.355 11.359 1 94.62 73 LEU A N 1
ATOM 545 C CA . LEU A 1 73 ? 2.742 3.818 10.32 1 94.62 73 LEU A CA 1
ATOM 546 C C . LEU A 1 73 ? 2.932 2.312 10.18 1 94.62 73 LEU A C 1
ATOM 548 O O . LEU A 1 73 ? 2.166 1.65 9.477 1 94.62 73 LEU A O 1
ATOM 552 N N . LYS A 1 74 ? 3.857 1.775 10.867 1 95.56 74 LYS A N 1
ATOM 553 C CA . LYS A 1 74 ? 4.172 0.352 10.781 1 95.56 74 LYS A CA 1
ATOM 554 C C . LYS A 1 74 ? 2.957 -0.502 11.133 1 95.56 74 LYS A C 1
ATOM 556 O O . LYS A 1 74 ? 2.596 -1.414 10.391 1 95.56 74 LYS A O 1
ATOM 561 N N . PRO A 1 75 ? 2.281 -0.172 12.312 1 93.44 75 PRO A N 1
ATOM 562 C CA . PRO A 1 75 ? 1.139 -1.025 12.648 1 93.44 75 PRO A CA 1
ATOM 563 C C . PRO A 1 75 ? 0.064 -1.028 11.562 1 93.44 75 PRO A C 1
ATOM 565 O O . PRO A 1 75 ? -0.573 -2.059 11.328 1 93.44 75 PRO A O 1
ATOM 568 N N . PHE A 1 76 ? -0.156 0.096 10.953 1 89.44 76 PHE A N 1
ATOM 569 C CA . PHE A 1 76 ? -1.135 0.186 9.875 1 89.44 76 PHE A CA 1
ATOM 570 C C . PHE A 1 76 ? -0.738 -0.71 8.711 1 89.44 76 PHE A C 1
ATOM 572 O O . PHE A 1 76 ? -1.559 -1.479 8.203 1 89.44 76 PHE A O 1
ATOM 579 N N . LEU A 1 77 ? 0.53 -0.673 8.266 1 94.25 77 LEU A N 1
ATOM 580 C CA . LEU A 1 77 ? 1.01 -1.473 7.141 1 94.25 77 LEU A CA 1
ATOM 581 C C . LEU A 1 77 ? 0.868 -2.963 7.438 1 94.25 77 LEU A C 1
ATOM 583 O O . LEU A 1 77 ? 0.439 -3.732 6.574 1 94.25 77 LEU A O 1
ATOM 587 N N . ARG A 1 78 ? 1.161 -3.334 8.719 1 94.56 78 ARG A N 1
ATOM 588 C CA . ARG A 1 78 ? 1.063 -4.734 9.117 1 94.56 78 ARG A CA 1
ATOM 589 C C . ARG A 1 78 ? -0.393 -5.18 9.203 1 94.56 78 ARG A C 1
ATOM 591 O O . ARG A 1 78 ? -0.743 -6.262 8.734 1 94.56 78 ARG A O 1
ATOM 598 N N . ALA A 1 79 ? -1.201 -4.301 9.742 1 91.25 79 ALA A N 1
ATOM 599 C CA . ALA A 1 79 ? -2.602 -4.648 9.977 1 91.25 79 ALA A CA 1
ATOM 600 C C . ALA A 1 79 ? -3.332 -4.898 8.656 1 91.25 79 ALA A C 1
ATOM 602 O O . ALA A 1 79 ? -4.227 -5.738 8.586 1 91.25 79 ALA A O 1
ATOM 603 N N . HIS A 1 80 ? -2.943 -4.211 7.645 1 91.38 80 HIS A N 1
ATOM 604 C CA . HIS A 1 80 ? -3.625 -4.324 6.359 1 91.38 80 HIS A CA 1
ATOM 605 C C . HIS A 1 80 ? -2.93 -5.336 5.457 1 91.38 80 HIS A C 1
ATOM 607 O O . HIS A 1 80 ? -3.367 -5.574 4.328 1 91.38 80 HIS A O 1
ATOM 613 N N . GLY A 1 81 ? -1.839 -5.945 5.934 1 94.19 81 GLY A N 1
ATOM 614 C CA . GLY A 1 81 ? -1.163 -7.012 5.207 1 94.19 81 GLY A CA 1
ATOM 615 C C . GLY A 1 81 ? -0.312 -6.5 4.059 1 94.19 81 GLY A C 1
ATOM 616 O O . GLY A 1 81 ? 0.102 -7.277 3.193 1 94.19 81 GLY A O 1
ATOM 617 N N . ILE A 1 82 ? -0.015 -5.23 4.055 1 94.69 82 ILE A N 1
ATOM 618 C CA . ILE A 1 82 ? 0.757 -4.625 2.977 1 94.69 82 ILE A CA 1
ATOM 619 C C . ILE A 1 82 ? 2.158 -5.23 2.939 1 94.69 82 ILE A C 1
ATOM 621 O O . ILE A 1 82 ? 2.656 -5.594 1.871 1 94.69 82 ILE A O 1
ATOM 625 N N . LEU A 1 83 ? 2.674 -5.48 4.055 1 96.44 83 LEU A N 1
ATOM 626 C CA . LEU A 1 83 ? 4.039 -5.984 4.156 1 96.44 83 LEU A CA 1
ATOM 627 C C . LEU A 1 83 ? 4.098 -7.473 3.82 1 96.44 83 LEU A C 1
ATOM 629 O O . LEU A 1 83 ? 5.18 -8.031 3.646 1 96.44 83 LEU A O 1
ATOM 633 N N . ASP A 1 84 ? 2.945 -8.109 3.66 1 95.69 84 ASP A N 1
ATOM 634 C CA . ASP A 1 84 ? 2.908 -9.508 3.24 1 95.69 84 ASP A CA 1
ATOM 635 C C . ASP A 1 84 ? 3.092 -9.633 1.729 1 95.69 84 ASP A C 1
ATOM 637 O O . ASP A 1 84 ? 3.602 -10.641 1.242 1 95.69 84 ASP A O 1
ATOM 641 N N . VAL A 1 85 ? 2.715 -8.562 1.051 1 96.62 85 VAL A N 1
ATOM 642 C CA . VAL A 1 85 ? 2.635 -8.719 -0.397 1 96.62 85 VAL A CA 1
ATOM 643 C C . VAL A 1 85 ? 3.6 -7.75 -1.078 1 96.62 85 VAL A C 1
ATOM 645 O O . VAL A 1 85 ? 3.896 -7.891 -2.266 1 96.62 85 VAL A O 1
ATOM 648 N N . MET A 1 86 ? 4.043 -6.75 -0.313 1 97.44 86 MET A N 1
ATOM 649 C CA . MET A 1 86 ? 4.969 -5.754 -0.852 1 97.44 86 MET A CA 1
ATOM 650 C C . MET A 1 86 ? 6.184 -5.594 0.055 1 97.44 86 MET A C 1
ATOM 652 O O . MET A 1 86 ? 6.094 -5.816 1.264 1 97.44 86 MET A O 1
ATOM 656 N N . GLN A 1 87 ? 7.242 -5.215 -0.513 1 97.44 87 GLN A N 1
ATOM 657 C CA . GLN A 1 87 ? 8.477 -4.918 0.213 1 97.44 87 GLN A CA 1
ATOM 658 C 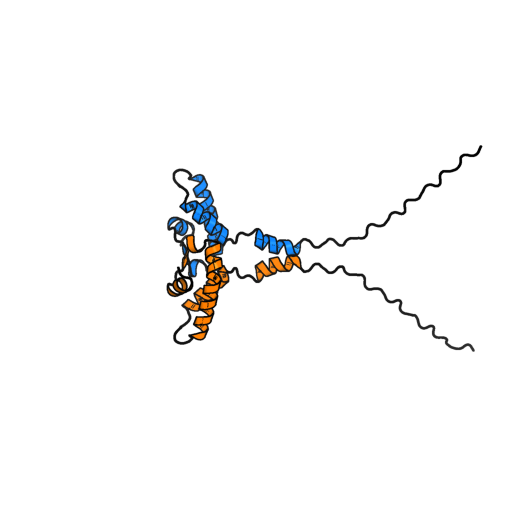C . GLN A 1 87 ? 8.898 -3.465 0.008 1 97.44 87 GLN A C 1
ATOM 660 O O . GLN A 1 87 ? 8.789 -2.932 -1.098 1 97.44 87 GLN A O 1
ATOM 665 N N . VAL A 1 88 ? 9.414 -2.938 1.042 1 97.75 88 VAL A N 1
ATOM 666 C CA . VAL A 1 88 ? 9.906 -1.566 0.958 1 97.75 88 VAL A CA 1
ATOM 667 C C . VAL A 1 88 ? 11.219 -1.536 0.184 1 97.75 88 VAL A C 1
ATOM 669 O O . VAL A 1 88 ? 12.141 -2.303 0.479 1 97.75 88 VAL A O 1
ATOM 672 N N . LYS A 1 89 ? 11.352 -0.626 -0.734 1 97.25 89 LYS A N 1
ATOM 673 C CA . LYS A 1 89 ? 12.5 -0.591 -1.634 1 97.25 89 LYS A CA 1
ATOM 674 C C . LYS A 1 89 ? 13.734 -0.03 -0.93 1 97.25 89 LYS A C 1
ATOM 676 O O . LYS A 1 89 ? 14.836 -0.544 -1.103 1 97.25 89 LYS A O 1
ATOM 681 N N . ASN A 1 90 ? 13.562 1.024 -0.2 1 96.75 90 ASN A N 1
ATOM 682 C CA . ASN A 1 90 ? 14.672 1.676 0.481 1 96.75 90 ASN A CA 1
ATOM 683 C C . ASN A 1 90 ? 15.062 0.934 1.757 1 96.75 90 ASN A C 1
ATOM 685 O O . ASN A 1 90 ? 14.266 0.843 2.693 1 96.75 90 ASN A O 1
ATOM 689 N N . PRO A 1 91 ? 16.297 0.418 1.788 1 95.81 91 PRO A N 1
ATOM 690 C CA . PRO A 1 91 ? 16.703 -0.388 2.941 1 95.81 91 PRO A CA 1
ATOM 691 C C . PRO A 1 91 ? 16.672 0.398 4.25 1 95.81 91 PRO A C 1
ATOM 693 O O . PRO A 1 91 ? 16.375 -0.165 5.305 1 95.81 91 PRO A O 1
ATOM 696 N N . GLU A 1 92 ? 16.938 1.616 4.207 1 94.94 92 GLU A N 1
ATOM 697 C CA . GLU A 1 92 ? 16.906 2.428 5.422 1 94.94 92 GLU A CA 1
ATOM 698 C C . GLU A 1 92 ? 15.477 2.57 5.941 1 94.94 92 GLU A C 1
ATOM 700 O O . GLU A 1 92 ? 15.234 2.43 7.145 1 94.94 92 GLU A O 1
ATOM 705 N N . VAL A 1 93 ? 14.594 2.793 4.996 1 97.06 93 VAL A N 1
ATOM 706 C CA . VAL A 1 93 ? 13.188 2.898 5.371 1 97.06 93 VAL A CA 1
ATOM 707 C C . VAL A 1 93 ? 12.695 1.556 5.902 1 97.06 93 VAL A C 1
ATOM 709 O O . VAL A 1 93 ? 11.969 1.504 6.902 1 97.06 93 VAL A O 1
ATOM 712 N N . ALA A 1 94 ? 13.078 0.555 5.25 1 97.75 94 ALA A N 1
ATOM 713 C CA . ALA A 1 94 ? 12.711 -0.79 5.68 1 97.75 94 ALA A CA 1
ATOM 714 C C . ALA A 1 94 ? 13.18 -1.06 7.105 1 97.75 94 ALA A C 1
ATOM 716 O O . ALA A 1 94 ? 12.438 -1.621 7.914 1 97.75 94 ALA A O 1
ATOM 717 N N . ALA A 1 95 ? 14.367 -0.629 7.414 1 96.31 95 ALA A N 1
ATOM 718 C CA . ALA A 1 95 ? 14.945 -0.835 8.734 1 96.31 95 ALA A CA 1
ATOM 719 C C . ALA A 1 95 ? 14.164 -0.068 9.805 1 96.31 95 ALA A C 1
ATOM 721 O O . ALA A 1 95 ? 13.992 -0.552 10.922 1 96.31 95 ALA A O 1
ATOM 722 N N . LEU A 1 96 ? 13.68 1.068 9.383 1 95.94 96 LEU A N 1
ATOM 723 C CA . LEU A 1 96 ? 12.938 1.901 10.32 1 95.94 96 LEU A CA 1
ATOM 724 C C . LEU A 1 96 ? 11.648 1.211 10.758 1 95.94 96 LEU A C 1
ATOM 726 O O . LEU A 1 96 ? 11.219 1.36 11.906 1 95.94 96 LEU A O 1
ATOM 730 N N . ILE A 1 97 ? 11.078 0.491 9.836 1 96.44 97 ILE A N 1
ATOM 731 C CA . ILE A 1 97 ? 9.812 -0.144 10.188 1 96.44 97 ILE A CA 1
ATOM 732 C C . ILE A 1 97 ? 10.039 -1.622 10.492 1 96.44 97 ILE A C 1
ATOM 734 O O . ILE A 1 97 ? 9.086 -2.377 10.688 1 96.44 97 ILE A O 1
ATOM 738 N N . GLY A 1 98 ? 11.242 -2.061 10.492 1 94.81 98 GLY A N 1
ATOM 739 C CA . GLY A 1 98 ? 11.609 -3.379 10.984 1 94.81 98 GLY A CA 1
ATOM 740 C C . GLY A 1 98 ? 11.281 -4.492 10.008 1 94.81 98 GLY A C 1
ATOM 741 O O . GLY A 1 98 ? 10.797 -5.555 10.406 1 94.81 98 GLY A O 1
ATOM 742 N N . VAL A 1 99 ? 11.398 -4.25 8.797 1 91.06 99 VAL A N 1
ATOM 743 C CA . VAL A 1 99 ? 11.133 -5.285 7.805 1 91.06 99 VAL A CA 1
ATOM 744 C C . VAL A 1 99 ? 12.352 -5.473 6.906 1 91.06 99 VAL A C 1
ATOM 746 O O . VAL A 1 99 ? 13.203 -4.59 6.82 1 91.06 99 VAL A O 1
ATOM 749 N N . MET B 1 1 ? -90.625 11.242 21.875 1 34.22 1 MET B N 1
ATOM 750 C CA . MET B 1 1 ? -89.375 10.695 22.406 1 34.22 1 MET B CA 1
ATOM 751 C C . MET B 1 1 ? -88.312 10.586 21.328 1 34.22 1 MET B C 1
ATOM 753 O O . MET B 1 1 ? -88.5 9.953 20.297 1 34.22 1 MET B O 1
ATOM 757 N N . TYR B 1 2 ? -87.438 11.664 21.172 1 40.84 2 TYR B N 1
ATOM 758 C CA . TYR B 1 2 ? -86.625 12.328 20.141 1 40.84 2 TYR B CA 1
ATOM 759 C C . TYR B 1 2 ? -85.438 11.461 19.703 1 40.84 2 TYR B C 1
ATOM 761 O O . TYR B 1 2 ? -84.875 10.758 20.531 1 40.84 2 TYR B O 1
ATOM 769 N N . PRO B 1 3 ? -85.438 11.047 18.422 1 43.97 3 PRO B N 1
ATOM 770 C CA . PRO B 1 3 ? -84.438 10.219 17.719 1 43.97 3 PRO B CA 1
ATOM 771 C C . PRO B 1 3 ? -83 10.617 18.031 1 43.97 3 PRO B C 1
ATOM 773 O O . PRO B 1 3 ? -82.75 11.742 18.453 1 43.97 3 PRO B O 1
ATOM 776 N N . SER B 1 4 ? -82.062 9.555 18.359 1 41.12 4 SER B N 1
ATOM 777 C CA . SER B 1 4 ? -80.688 9.211 18.656 1 41.12 4 SER B CA 1
ATOM 778 C C . SER B 1 4 ? -79.75 9.789 17.594 1 41.12 4 SER B C 1
ATOM 780 O O . SER B 1 4 ? -79.625 9.25 16.5 1 41.12 4 SER B O 1
ATOM 782 N N . GLN B 1 5 ? -79.75 11.07 17.219 1 39 5 GLN B N 1
ATOM 783 C CA . GLN B 1 5 ? -78.875 11.594 16.203 1 39 5 GLN B CA 1
ATOM 784 C C . GLN B 1 5 ? -77.438 11.352 16.562 1 39 5 GLN B C 1
ATOM 786 O O . GLN B 1 5 ? -76.938 11.906 17.547 1 39 5 GLN B O 1
ATOM 791 N N . PRO B 1 6 ? -76.938 10.031 16.609 1 42.22 6 PRO B N 1
ATOM 792 C CA . PRO B 1 6 ? -75.562 9.914 17.109 1 42.22 6 PRO B CA 1
ATOM 793 C C . PRO B 1 6 ? -74.562 10.758 16.297 1 42.22 6 PRO B C 1
ATOM 795 O O . PRO B 1 6 ? -74.625 10.773 15.07 1 42.22 6 PRO B O 1
ATOM 798 N N . GLU B 1 7 ? -74.25 12.031 16.594 1 41.88 7 GLU B N 1
ATOM 799 C CA . GLU B 1 7 ? -73.312 12.969 16.031 1 41.88 7 GLU B CA 1
ATOM 800 C C . GLU B 1 7 ? -71.938 12.312 15.859 1 41.88 7 GLU B C 1
ATOM 802 O O . GLU B 1 7 ? -71.375 11.703 16.797 1 41.88 7 GLU B O 1
ATOM 807 N N . GLY B 1 8 ? -71.562 11.734 14.617 1 38.69 8 GLY B N 1
ATOM 808 C CA . GLY B 1 8 ? -70.375 11.297 13.938 1 38.69 8 GLY B CA 1
ATOM 809 C C . GLY B 1 8 ? -69.188 12.203 14.18 1 38.69 8 GLY B C 1
ATOM 810 O O . GLY B 1 8 ? -69.188 13.391 13.867 1 38.69 8 GLY B O 1
ATOM 811 N N . ARG B 1 9 ? -68.5 12.133 15.375 1 38.5 9 ARG B N 1
ATOM 812 C CA . ARG B 1 9 ? -67.25 12.812 15.719 1 38.5 9 ARG B CA 1
ATOM 813 C C . ARG B 1 9 ? -66.25 12.711 14.578 1 38.5 9 ARG B C 1
ATOM 815 O O . ARG B 1 9 ? -65.875 11.609 14.148 1 38.5 9 ARG B O 1
ATOM 822 N N . HIS B 1 10 ? -66.25 13.586 13.539 1 36.66 10 HIS B N 1
ATOM 823 C CA . HIS B 1 10 ? -65.25 13.836 12.484 1 36.66 10 HIS B CA 1
ATOM 824 C C . HIS B 1 10 ? -63.875 13.953 13.047 1 36.66 10 HIS B C 1
ATOM 826 O O . HIS B 1 10 ? -63.625 14.781 13.93 1 36.66 10 HIS B O 1
ATOM 832 N N . ALA B 1 11 ? -63.125 12.867 13.211 1 42.25 11 ALA B N 1
ATOM 833 C CA . ALA B 1 11 ? -61.719 12.734 13.516 1 42.25 11 ALA B CA 1
ATOM 834 C C . ALA B 1 11 ? -60.875 13.719 12.695 1 42.25 11 ALA B C 1
ATOM 836 O O . ALA B 1 11 ? -61.062 13.828 11.477 1 42.25 11 ALA B O 1
ATOM 837 N N . ALA B 1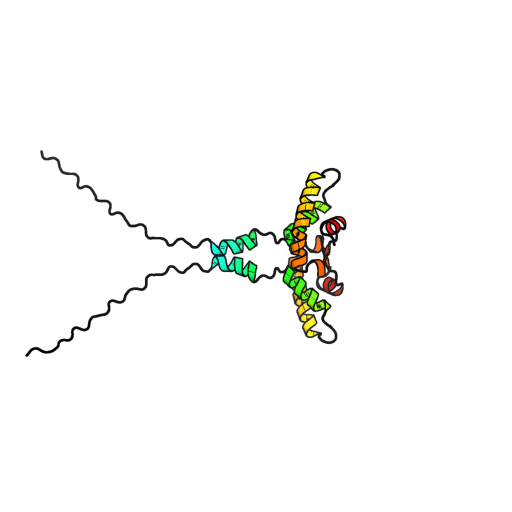 12 ? -60.562 14.898 13.172 1 38.88 12 ALA B N 1
ATOM 838 C CA . ALA B 1 12 ? -59.688 15.898 12.586 1 38.88 12 ALA B CA 1
ATOM 839 C C . ALA B 1 12 ? -58.344 15.273 12.141 1 38.88 12 ALA B C 1
ATOM 841 O O . ALA B 1 12 ? -57.812 14.391 12.82 1 38.88 12 ALA B O 1
ATOM 842 N N . PRO B 1 13 ? -58 15.148 10.844 1 39.84 13 PRO B N 1
ATOM 843 C CA . PRO B 1 13 ? -56.781 14.633 10.234 1 39.84 13 PRO B CA 1
ATOM 844 C C . PRO B 1 13 ? -55.531 15.242 10.836 1 39.84 13 PRO B C 1
ATOM 846 O O . PRO B 1 13 ? -55.406 16.469 10.93 1 39.84 13 PRO B O 1
ATOM 849 N N . GLY B 1 14 ? -55.094 14.859 12.055 1 39.72 14 GLY B N 1
ATOM 850 C CA . GLY B 1 14 ? -53.781 15.227 12.586 1 39.72 14 GLY B CA 1
ATOM 851 C C . GLY B 1 14 ? -52.688 15.281 11.523 1 39.72 14 GLY B C 1
ATOM 852 O O . GLY B 1 14 ? -52.469 14.297 10.82 1 39.72 14 GLY B O 1
ATOM 853 N N . GLY B 1 15 ? -52.594 16.344 10.766 1 37.69 15 GLY B N 1
ATOM 854 C CA . GLY B 1 15 ? -51.531 16.625 9.805 1 37.69 15 GLY B CA 1
ATOM 855 C C . GLY B 1 15 ? -50.156 16.297 10.336 1 37.69 15 GLY B C 1
ATOM 856 O O . GLY B 1 15 ? -49.844 16.609 11.484 1 37.69 15 GLY B O 1
ATOM 857 N N . ALA B 1 16 ? -49.594 15.086 10.023 1 40.34 16 ALA B N 1
ATOM 858 C CA . ALA B 1 16 ? -48.25 14.586 10.234 1 40.34 16 ALA B CA 1
ATOM 859 C C . ALA B 1 16 ? -47.219 15.688 10 1 40.34 16 ALA B C 1
ATOM 861 O O . ALA B 1 16 ? -47.344 16.484 9.07 1 40.34 16 ALA B O 1
ATOM 862 N N . PRO B 1 17 ? -46.656 16.266 11.047 1 43.34 17 PRO B N 1
ATOM 863 C CA . PRO B 1 17 ? -45.562 17.219 10.922 1 43.34 17 PRO B CA 1
ATOM 864 C C . PRO B 1 17 ? -44.531 16.781 9.883 1 43.34 17 PRO B C 1
ATOM 866 O O . PRO B 1 17 ? -44.438 15.594 9.57 1 43.34 17 PRO B O 1
ATOM 869 N N . ASN B 1 18 ? -44.25 17.578 8.82 1 41.47 18 ASN B N 1
ATOM 870 C CA . ASN B 1 18 ? -43.156 17.594 7.836 1 41.47 18 ASN B CA 1
ATOM 871 C C . ASN B 1 18 ? -41.812 17.219 8.469 1 41.47 18 ASN B C 1
ATOM 873 O O . ASN B 1 18 ? -41.25 18.016 9.227 1 41.47 18 ASN B O 1
ATOM 877 N N . GLN B 1 19 ? -41.75 16.094 9.117 1 46.19 19 GLN B N 1
ATOM 878 C CA . GLN B 1 19 ? -40.406 15.68 9.5 1 46.19 19 GLN B CA 1
ATOM 879 C C . GLN B 1 19 ? -39.406 15.992 8.383 1 46.19 19 GLN B C 1
ATOM 881 O O . GLN B 1 19 ? -39.656 15.688 7.219 1 46.19 19 GLN B O 1
ATOM 886 N N . PRO B 1 20 ? -38.688 17.188 8.508 1 46.53 20 PRO B N 1
ATOM 887 C CA . PRO B 1 20 ? -37.625 17.469 7.527 1 46.53 20 PRO B CA 1
ATOM 888 C C . PRO B 1 20 ? -36.812 16.219 7.176 1 46.53 20 PRO B C 1
ATOM 890 O O . PRO B 1 20 ? -36.719 15.289 7.98 1 46.53 20 PRO B O 1
ATOM 893 N N . PRO B 1 21 ? -36.75 15.836 5.902 1 46.06 21 PRO B N 1
ATOM 894 C CA . PRO B 1 21 ? -35.969 14.695 5.461 1 46.06 21 PRO B CA 1
ATOM 895 C C . PRO B 1 21 ? -34.594 14.625 6.168 1 46.06 21 PRO B C 1
ATOM 897 O O . PRO B 1 21 ? -33.938 15.648 6.309 1 46.06 21 PRO B O 1
ATOM 900 N N . ARG B 1 22 ? -34.531 13.945 7.258 1 45.06 22 ARG B N 1
ATOM 901 C CA . ARG B 1 22 ? -33.219 13.648 7.824 1 45.06 22 ARG B CA 1
ATOM 902 C C . ARG B 1 22 ? -32.188 13.453 6.727 1 45.06 22 ARG B C 1
ATOM 904 O O . ARG B 1 22 ? -32.375 12.68 5.789 1 45.06 22 ARG B O 1
ATOM 911 N N . MET B 1 23 ? -31.438 14.562 6.438 1 40.91 23 MET B N 1
ATOM 912 C CA . MET B 1 23 ? -30.281 14.484 5.562 1 40.91 23 MET B CA 1
ATOM 913 C C . MET B 1 23 ? -29.469 13.227 5.844 1 40.91 23 MET B C 1
ATOM 915 O O . MET B 1 23 ? -28.719 13.18 6.82 1 40.91 23 MET B O 1
ATOM 919 N N . VAL B 1 24 ? -30 12.102 5.988 1 44 24 VAL B N 1
ATOM 920 C CA . VAL B 1 24 ? -29.25 10.852 6.051 1 44 24 VAL B CA 1
ATOM 921 C C . VAL B 1 24 ? -28.094 10.898 5.059 1 44 24 VAL B C 1
ATOM 923 O O . VAL B 1 24 ? -27.281 9.969 5.004 1 44 24 VAL B O 1
ATOM 926 N N . GLY B 1 25 ? -28.125 11.617 4.012 1 40.28 25 GLY B N 1
ATOM 927 C CA . GLY B 1 25 ? -27.406 11.352 2.781 1 40.28 25 GLY B CA 1
ATOM 928 C C . GLY B 1 25 ? -25.906 11.453 2.939 1 40.28 25 GLY B C 1
ATOM 929 O O . GLY B 1 25 ? -25.156 10.633 2.398 1 40.28 25 GLY B O 1
ATOM 930 N N . LEU B 1 26 ? -25.375 12.641 3.307 1 44.66 26 LEU B N 1
ATOM 931 C CA . LEU B 1 26 ? -24 13.008 2.941 1 44.66 26 LEU B CA 1
ATOM 932 C C . LEU B 1 26 ? -23 12.273 3.816 1 44.66 26 LEU B C 1
ATOM 934 O O . LEU B 1 26 ? -21.859 12.055 3.404 1 44.66 26 LEU B O 1
ATOM 938 N N . GLN B 1 27 ? -23.281 12.094 5.039 1 47.81 27 GLN B N 1
ATOM 939 C CA . GLN B 1 27 ? -22.266 11.523 5.918 1 47.81 27 GLN B CA 1
ATOM 940 C C . GLN B 1 27 ? -22.031 10.047 5.617 1 47.81 27 GLN B C 1
ATOM 942 O O . GLN B 1 27 ? -20.984 9.492 5.945 1 47.81 27 GLN B O 1
ATOM 947 N N . SER B 1 28 ? -23.172 9.406 5.172 1 50.78 28 SER B N 1
ATOM 948 C CA . SER B 1 28 ? -23.062 7.98 4.891 1 50.78 28 SER B CA 1
ATOM 949 C C . SER B 1 28 ? -22.016 7.707 3.809 1 50.78 28 SER B C 1
ATOM 951 O O . SER B 1 28 ? -21.547 6.578 3.66 1 50.78 28 SER B O 1
ATOM 953 N N . ASN B 1 29 ? -21.922 8.727 2.961 1 47.06 29 ASN B N 1
ATOM 954 C CA . ASN B 1 29 ? -21.031 8.445 1.846 1 47.06 29 ASN B CA 1
ATOM 955 C C . ASN B 1 29 ? -19.578 8.336 2.309 1 47.06 29 ASN B C 1
ATOM 957 O O . ASN B 1 29 ? -18.828 7.469 1.841 1 47.06 29 ASN B O 1
ATOM 961 N N . LYS B 1 30 ? -19.234 9.328 3.227 1 44.59 30 LYS B N 1
ATOM 962 C CA . LYS B 1 30 ? -17.844 9.273 3.668 1 44.59 30 LYS B CA 1
ATOM 963 C C . LYS B 1 30 ? -17.578 8.008 4.473 1 44.59 30 LYS B C 1
ATOM 965 O O . LYS B 1 30 ? -16.531 7.383 4.32 1 44.59 30 LYS B O 1
ATOM 970 N N . ALA B 1 31 ? -18.484 7.68 5.406 1 47.16 31 ALA B N 1
ATOM 971 C CA . ALA B 1 31 ? -18.359 6.449 6.188 1 47.16 31 ALA B CA 1
ATOM 972 C C . ALA B 1 31 ? -18.422 5.219 5.289 1 47.16 31 ALA B C 1
ATOM 974 O O . ALA B 1 31 ? -17.719 4.234 5.531 1 47.16 31 ALA B O 1
ATOM 975 N N . ALA B 1 32 ? -19.453 5.184 4.504 1 46.5 32 ALA B N 1
ATOM 976 C CA . ALA B 1 32 ? -19.547 4.121 3.504 1 46.5 32 ALA B CA 1
ATOM 977 C C . ALA B 1 32 ? -18.281 4.047 2.66 1 46.5 32 ALA B C 1
ATOM 979 O O . ALA B 1 32 ? -17.828 2.957 2.297 1 46.5 32 ALA B O 1
ATOM 980 N N . GLN B 1 33 ? -17.75 5.215 2.383 1 44.12 33 GLN B N 1
ATOM 981 C CA . GLN B 1 33 ? -16.453 5.273 1.712 1 44.12 33 GLN B CA 1
ATOM 982 C C . GLN B 1 33 ? -15.344 4.723 2.605 1 44.12 33 GLN B C 1
ATOM 984 O O . GLN B 1 33 ? -14.414 4.07 2.123 1 44.12 33 GLN B O 1
ATOM 989 N N . ALA B 1 34 ? -15.516 5.133 3.844 1 43.78 34 ALA B N 1
ATOM 990 C CA . ALA B 1 34 ? -14.523 4.598 4.777 1 43.78 34 ALA B CA 1
ATOM 991 C C . ALA B 1 34 ? -14.727 3.102 4.996 1 43.78 34 ALA B C 1
ATOM 993 O O . ALA B 1 34 ? -13.758 2.34 5.062 1 43.78 34 ALA B O 1
ATOM 994 N N . ALA B 1 35 ? -15.992 2.699 5.492 1 45.94 35 ALA B N 1
ATOM 995 C CA . ALA B 1 35 ? -16.375 1.309 5.707 1 45.94 35 ALA B CA 1
ATOM 996 C C . ALA B 1 35 ? -16.219 0.49 4.43 1 45.94 35 ALA B C 1
ATOM 998 O O . ALA B 1 35 ? -15.867 -0.692 4.484 1 45.94 35 ALA B O 1
ATOM 999 N N . GLY B 1 36 ? -17.016 0.688 3.307 1 44.31 36 GLY B N 1
ATOM 1000 C CA . GLY B 1 36 ? -16.984 0.064 1.993 1 44.31 36 GLY B CA 1
ATOM 1001 C C . GLY B 1 36 ? -15.594 -0.062 1.422 1 44.31 36 GLY B C 1
ATOM 1002 O O . GLY B 1 36 ? -15.32 -0.967 0.632 1 44.31 36 GLY B O 1
ATOM 1003 N N . ALA B 1 37 ? -14.93 1.136 1.18 1 44.97 37 ALA B N 1
ATOM 1004 C CA . ALA B 1 37 ? -13.805 1.207 0.258 1 44.97 37 ALA B CA 1
ATOM 1005 C C . ALA B 1 37 ? -12.594 0.447 0.806 1 44.97 37 ALA B C 1
ATOM 1007 O O . ALA B 1 37 ? -11.898 0.937 1.697 1 44.97 37 ALA B O 1
ATOM 1008 N N . GLN B 1 38 ? -12.836 -0.668 1.21 1 54.78 38 GLN B N 1
ATOM 1009 C CA . GLN B 1 38 ? -11.562 -1.366 1.302 1 54.78 38 GLN B CA 1
ATOM 1010 C C . GLN B 1 38 ? -10.484 -0.656 0.485 1 54.78 38 GLN B C 1
ATOM 1012 O O . GLN B 1 38 ? -10.68 -0.388 -0.703 1 54.78 38 GLN B O 1
ATOM 1017 N N . SER B 1 39 ? -9.844 0.143 1.148 1 80.44 39 SER B N 1
ATOM 1018 C CA . SER B 1 39 ? -8.812 0.883 0.43 1 80.44 39 SER B CA 1
ATOM 1019 C C . SER B 1 39 ? -8.258 0.071 -0.737 1 80.44 39 SER B C 1
ATOM 1021 O O . SER B 1 39 ? -8.211 -1.159 -0.675 1 80.44 39 SER B O 1
ATOM 1023 N N . ALA B 1 40 ? -8.555 0.538 -2 1 84.69 40 ALA B N 1
ATOM 1024 C CA . ALA B 1 40 ? -7.926 -0.042 -3.186 1 84.69 40 ALA B CA 1
ATOM 1025 C C . ALA B 1 40 ? -6.691 -0.856 -2.812 1 84.69 40 ALA B C 1
ATOM 1027 O O . ALA B 1 40 ? -6.449 -1.926 -3.377 1 84.69 40 ALA B O 1
ATOM 1028 N N . LEU B 1 41 ? -6.098 -0.479 -1.748 1 89.94 41 LEU B N 1
ATOM 1029 C CA . LEU B 1 41 ? -4.91 -1.202 -1.306 1 89.94 41 LEU B CA 1
ATOM 1030 C C . LEU B 1 41 ? -5.293 -2.506 -0.616 1 89.94 41 LEU B C 1
ATOM 1032 O O . LEU B 1 41 ? -4.672 -3.545 -0.851 1 89.94 41 LEU B O 1
ATOM 1036 N N . ALA B 1 42 ? -6.25 -2.422 0.213 1 89.88 42 ALA B N 1
ATOM 1037 C CA . ALA B 1 42 ? -6.727 -3.639 0.865 1 89.88 42 ALA B CA 1
ATOM 1038 C C . ALA B 1 42 ? -7.223 -4.652 -0.161 1 89.88 42 ALA B C 1
ATOM 1040 O O . ALA B 1 42 ? -6.969 -5.852 -0.032 1 89.88 42 ALA B O 1
ATOM 1041 N N . THR B 1 43 ? -7.867 -4.129 -1.108 1 92.38 43 THR B N 1
ATOM 1042 C CA . THR B 1 43 ? -8.32 -4.988 -2.193 1 92.38 43 THR B CA 1
ATOM 1043 C C . THR B 1 43 ? -7.137 -5.598 -2.934 1 92.38 43 THR B C 1
ATOM 1045 O O . THR B 1 43 ? -7.137 -6.793 -3.236 1 92.38 43 THR B O 1
ATOM 1048 N N . PHE B 1 44 ? -6.176 -4.781 -3.23 1 94.81 44 PHE B N 1
ATOM 1049 C CA . PHE B 1 44 ? -4.965 -5.297 -3.863 1 94.81 44 PHE B CA 1
ATOM 1050 C C . PHE B 1 44 ? -4.359 -6.422 -3.033 1 94.81 44 PHE B C 1
ATOM 1052 O O . PHE B 1 44 ? -4.039 -7.488 -3.564 1 94.81 44 PHE B O 1
ATOM 1059 N N . VAL B 1 45 ? -4.242 -6.203 -1.735 1 95.38 45 VAL B N 1
ATOM 1060 C CA . VAL B 1 45 ? -3.648 -7.195 -0.842 1 95.38 45 VAL B CA 1
ATOM 1061 C C . VAL B 1 45 ? -4.48 -8.477 -0.862 1 95.38 45 VAL B C 1
ATOM 1063 O O . VAL B 1 45 ? -3.934 -9.578 -0.941 1 95.38 45 VAL B O 1
ATOM 1066 N N . THR B 1 46 ? -5.777 -8.328 -0.817 1 94.75 46 THR B N 1
ATOM 1067 C CA . THR B 1 46 ? -6.684 -9.477 -0.809 1 94.75 46 THR B CA 1
ATOM 1068 C C . THR B 1 46 ? -6.5 -10.32 -2.064 1 94.75 46 THR B C 1
ATOM 1070 O O . THR B 1 46 ? -6.309 -11.531 -1.979 1 94.75 46 THR B O 1
ATOM 1073 N N . TYR B 1 47 ? -6.43 -9.695 -3.211 1 96.06 47 TYR B N 1
ATOM 1074 C CA . TYR B 1 47 ? -6.32 -10.43 -4.469 1 96.06 47 TYR B CA 1
ATOM 1075 C C . TYR B 1 47 ? -4.902 -10.953 -4.676 1 96.06 47 TYR B C 1
ATOM 1077 O O . TYR B 1 47 ? -4.711 -12.039 -5.23 1 96.06 47 TYR B O 1
ATOM 1085 N N . ALA B 1 48 ? -3.961 -10.227 -4.289 1 97.06 48 ALA B N 1
ATOM 1086 C CA . ALA B 1 48 ? -2.586 -10.711 -4.375 1 97.06 48 ALA B CA 1
ATOM 1087 C C . ALA B 1 48 ? -2.398 -11.984 -3.557 1 97.06 48 ALA B C 1
ATOM 1089 O O . ALA B 1 48 ? -1.806 -12.953 -4.035 1 97.06 48 ALA B O 1
ATOM 1090 N N . LYS B 1 49 ? -2.961 -11.977 -2.367 1 96.19 49 LYS B N 1
ATOM 1091 C CA . LYS B 1 49 ? -2.871 -13.156 -1.513 1 96.19 49 LYS B CA 1
ATOM 1092 C C . LYS B 1 49 ? -3.643 -14.328 -2.111 1 96.19 49 LYS B C 1
ATOM 1094 O O . LYS B 1 49 ? -3.189 -15.477 -2.047 1 96.19 49 LYS B O 1
ATOM 1099 N N . ALA B 1 50 ? -4.746 -14 -2.666 1 95.38 50 ALA B N 1
ATOM 1100 C CA . ALA B 1 50 ? -5.562 -15.039 -3.285 1 95.38 50 ALA B CA 1
ATOM 1101 C C . ALA B 1 50 ? -4.816 -15.711 -4.438 1 95.38 50 ALA B C 1
ATOM 1103 O O . ALA B 1 50 ? -4.852 -16.938 -4.582 1 95.38 50 ALA B O 1
ATOM 1104 N N . LEU B 1 51 ? -4.109 -14.891 -5.207 1 94.75 51 LEU B N 1
ATOM 1105 C CA . LEU B 1 51 ? -3.389 -15.43 -6.355 1 94.75 51 LEU B CA 1
ATOM 1106 C C . LEU B 1 51 ? -2.223 -16.297 -5.902 1 94.75 51 LEU B C 1
ATOM 1108 O O . LEU B 1 51 ? -1.874 -17.281 -6.574 1 94.75 51 LEU B O 1
ATOM 1112 N N . GLU B 1 52 ? -1.677 -15.938 -4.828 1 92.69 52 GLU B N 1
ATOM 1113 C CA . GLU B 1 52 ? -0.546 -16.703 -4.305 1 92.69 52 GLU B CA 1
ATOM 1114 C C . GLU B 1 52 ? -0.971 -18.109 -3.889 1 92.69 52 GLU B C 1
ATOM 1116 O O . GLU B 1 52 ? -0.179 -19.047 -3.963 1 92.69 52 GLU B O 1
ATOM 1121 N N . SER B 1 53 ? -2.133 -18.156 -3.467 1 92.62 53 SER B N 1
ATOM 1122 C CA . SER B 1 53 ? -2.609 -19.438 -2.951 1 92.62 53 SER B CA 1
ATOM 1123 C C . SER B 1 53 ? -3.35 -20.219 -4.027 1 92.62 53 SER B C 1
ATOM 1125 O O . SER B 1 53 ? -3.674 -21.406 -3.832 1 92.62 53 SER B O 1
ATOM 1127 N N . LEU B 1 54 ? -3.604 -19.609 -5.129 1 94 54 LEU B N 1
ATOM 1128 C CA . LEU B 1 54 ? -4.453 -20.203 -6.16 1 94 54 LEU B CA 1
ATOM 1129 C C . LEU B 1 54 ? -3.625 -21 -7.16 1 94 54 LEU B C 1
ATOM 1131 O O . LEU B 1 54 ? -2.561 -20.547 -7.594 1 94 54 LEU B O 1
ATOM 1135 N N . ASP B 1 55 ? -4.051 -22.203 -7.477 1 93.88 55 ASP B N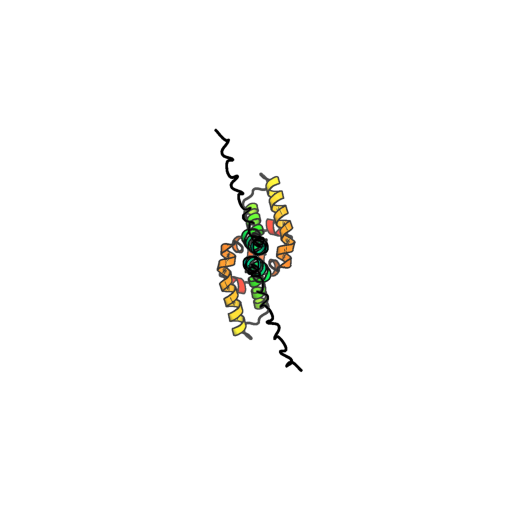 1
ATOM 1136 C CA . ASP B 1 55 ? -3.461 -23 -8.547 1 93.88 55 ASP B CA 1
ATOM 1137 C C . ASP B 1 55 ? -4.059 -22.625 -9.906 1 93.88 55 ASP B C 1
ATOM 1139 O O . ASP B 1 55 ? -5.176 -23.031 -10.234 1 93.88 55 ASP B O 1
ATOM 1143 N N . ARG B 1 56 ? -3.326 -21.953 -10.594 1 91.12 56 ARG B N 1
ATOM 1144 C CA . ARG B 1 56 ? -3.795 -21.406 -11.859 1 91.12 56 ARG B CA 1
ATOM 1145 C C . ARG B 1 56 ? -4.148 -22.531 -12.836 1 91.12 56 ARG B C 1
ATOM 1147 O O . ARG B 1 56 ? -5.039 -22.359 -13.68 1 91.12 56 ARG B O 1
ATOM 1154 N N . ASN B 1 57 ? -3.492 -23.594 -12.805 1 94.12 57 ASN B N 1
ATOM 1155 C CA . ASN B 1 57 ? -3.732 -24.703 -13.727 1 94.12 57 ASN B CA 1
ATOM 1156 C C . ASN B 1 57 ? -5.055 -25.391 -13.43 1 94.12 57 ASN B C 1
ATOM 1158 O O . ASN B 1 57 ? -5.742 -25.844 -14.352 1 94.12 57 ASN B O 1
ATOM 1162 N N . HIS B 1 58 ? -5.375 -25.375 -12.234 1 95.38 58 HIS B N 1
ATOM 1163 C CA . HIS B 1 58 ? -6.59 -26.094 -11.836 1 95.38 58 HIS B CA 1
ATOM 1164 C C . HIS B 1 58 ? -7.793 -25.156 -11.844 1 95.38 58 HIS B C 1
ATOM 1166 O O . HIS B 1 58 ? -8.922 -25.594 -12.062 1 95.38 58 HIS B O 1
ATOM 1172 N N . PHE B 1 59 ? -7.492 -23.875 -11.594 1 95.56 59 PHE B N 1
ATOM 1173 C CA . PHE B 1 59 ? -8.586 -22.906 -11.516 1 95.56 59 PHE B CA 1
ATOM 1174 C C . PHE B 1 59 ? -8.305 -21.703 -12.398 1 95.56 59 PHE B C 1
ATOM 1176 O O . PHE B 1 59 ? -8.234 -20.578 -11.906 1 95.56 59 PHE B O 1
ATOM 1183 N N . PRO B 1 60 ? -8.219 -21.906 -13.703 1 95.12 60 PRO B N 1
ATOM 1184 C CA . PRO B 1 60 ? -7.832 -20.828 -14.609 1 95.12 60 PRO B CA 1
ATOM 1185 C C . PRO B 1 60 ? -8.836 -19.672 -14.625 1 95.12 60 PRO B C 1
ATOM 1187 O O . PRO B 1 60 ? -8.453 -18.516 -14.773 1 95.12 60 PRO B O 1
ATOM 1190 N N . ASP B 1 61 ? -10.117 -19.953 -14.469 1 96.25 61 ASP B N 1
ATOM 1191 C CA . ASP B 1 61 ? -11.117 -18.891 -14.492 1 96.25 61 ASP B CA 1
ATOM 1192 C C . ASP B 1 61 ? -11.008 -18 -13.258 1 96.25 61 ASP B C 1
ATOM 1194 O O . ASP B 1 61 ? -11.102 -16.781 -13.352 1 96.25 61 ASP B O 1
ATOM 1198 N N . GLU B 1 62 ? -10.836 -18.625 -12.148 1 95.62 62 GLU B N 1
ATOM 1199 C CA . GLU B 1 62 ? -10.656 -17.875 -10.914 1 95.62 62 GLU B CA 1
ATOM 1200 C C . GLU B 1 62 ? -9.398 -17.016 -10.961 1 95.62 62 GLU B C 1
ATOM 1202 O O . GLU B 1 62 ? -9.398 -15.867 -10.508 1 95.62 62 GLU B O 1
ATOM 1207 N N . TYR B 1 63 ? -8.422 -17.641 -11.531 1 96.38 63 TYR B N 1
ATOM 1208 C CA . TYR B 1 63 ? -7.176 -16.906 -11.695 1 96.38 63 TYR B CA 1
ATOM 1209 C C . TYR B 1 63 ? -7.387 -15.664 -12.562 1 96.38 63 TYR B C 1
ATOM 1211 O O . TYR B 1 63 ? -6.945 -14.57 -12.203 1 96.38 63 TYR B O 1
ATOM 1219 N N . ALA B 1 64 ? -8.016 -15.859 -13.633 1 96.38 64 ALA B N 1
ATOM 1220 C CA . ALA B 1 64 ? -8.25 -14.758 -14.57 1 96.38 64 ALA B CA 1
ATOM 1221 C C . ALA B 1 64 ? -9.031 -13.633 -13.898 1 96.38 64 ALA B C 1
ATOM 1223 O O . ALA B 1 64 ? -8.742 -12.453 -14.117 1 96.38 64 ALA B O 1
ATOM 1224 N N . MET B 1 65 ? -9.914 -13.969 -13.047 1 96.25 65 MET B N 1
ATOM 1225 C CA . MET B 1 65 ? -10.727 -12.977 -12.352 1 96.25 65 MET B CA 1
ATOM 1226 C C . MET B 1 65 ? -9.883 -12.164 -11.375 1 96.25 65 MET B C 1
ATOM 1228 O O . MET B 1 65 ? -9.961 -10.93 -11.352 1 96.25 65 MET B O 1
ATOM 1232 N N . HIS B 1 66 ? -9.148 -12.883 -10.609 1 96.56 66 HIS B N 1
ATOM 1233 C CA . HIS B 1 66 ? -8.289 -12.188 -9.664 1 96.56 66 HIS B CA 1
ATOM 1234 C C . HIS B 1 66 ? -7.25 -11.336 -10.383 1 96.56 66 HIS B C 1
ATOM 1236 O O . HIS B 1 66 ? -6.969 -10.211 -9.977 1 96.56 66 HIS B O 1
ATOM 1242 N N . ALA B 1 67 ? -6.703 -11.82 -11.422 1 97 67 ALA B N 1
ATOM 1243 C CA . ALA B 1 67 ? -5.715 -11.094 -12.211 1 97 67 ALA B CA 1
ATOM 1244 C C . ALA B 1 67 ? -6.309 -9.812 -12.781 1 97 67 ALA B C 1
ATOM 1246 O O . ALA B 1 67 ? -5.672 -8.75 -12.727 1 97 67 ALA B O 1
ATOM 1247 N N . ASP B 1 68 ? -7.469 -9.938 -13.305 1 96.81 68 ASP B N 1
ATOM 1248 C CA . ASP B 1 68 ? -8.133 -8.766 -13.875 1 96.81 68 ASP B CA 1
ATOM 1249 C C . ASP B 1 68 ? -8.344 -7.688 -12.812 1 96.81 68 ASP B C 1
ATOM 1251 O O . ASP B 1 68 ? -8.148 -6.5 -13.086 1 96.81 68 ASP B O 1
ATOM 1255 N N . ARG B 1 69 ? -8.719 -8.148 -11.672 1 95.44 69 ARG B N 1
ATOM 1256 C CA . ARG B 1 69 ? -8.945 -7.203 -10.578 1 95.44 69 ARG B CA 1
ATOM 1257 C C . ARG B 1 69 ? -7.652 -6.5 -10.188 1 95.44 69 ARG B C 1
ATOM 1259 O O . ARG B 1 69 ? -7.645 -5.293 -9.938 1 95.44 69 ARG B O 1
ATOM 1266 N N . LEU B 1 70 ? -6.629 -7.266 -10.148 1 97.06 70 LEU B N 1
ATOM 1267 C CA . LEU B 1 70 ? -5.332 -6.688 -9.82 1 97.06 70 LEU B CA 1
ATOM 1268 C C . LEU B 1 70 ? -4.914 -5.648 -10.852 1 97.06 70 LEU B C 1
ATOM 1270 O O . LEU B 1 70 ? -4.441 -4.566 -10.5 1 97.06 70 LEU B O 1
ATOM 1274 N N . LYS B 1 71 ? -5.125 -5.938 -12.078 1 97.25 71 LYS B N 1
ATOM 1275 C CA . LYS B 1 71 ? -4.766 -5.031 -13.164 1 97.25 71 LYS B CA 1
ATOM 1276 C C . LYS B 1 71 ? -5.539 -3.721 -13.062 1 97.25 71 LYS B C 1
ATOM 1278 O O . LYS B 1 71 ? -5 -2.652 -13.367 1 97.25 71 LYS B O 1
ATOM 1283 N N . GLU B 1 72 ? -6.719 -3.859 -12.641 1 95.69 72 GLU B N 1
ATOM 1284 C CA . GLU B 1 72 ? -7.562 -2.676 -12.5 1 95.69 72 GLU B CA 1
ATOM 1285 C C . GLU B 1 72 ? -7.043 -1.75 -11.406 1 95.69 72 GLU B C 1
ATOM 1287 O O . GLU B 1 72 ? -7.344 -0.554 -11.406 1 95.69 72 GLU B O 1
ATOM 1292 N N . LEU B 1 73 ? -6.273 -2.305 -10.531 1 94.62 73 LEU B N 1
ATOM 1293 C CA . LEU B 1 73 ? -5.816 -1.537 -9.375 1 94.62 73 LEU B CA 1
ATOM 1294 C C . LEU B 1 73 ? -4.469 -0.877 -9.664 1 94.62 73 LEU B C 1
ATOM 1296 O O . LEU B 1 73 ? -4 -0.051 -8.875 1 94.62 73 LEU B O 1
ATOM 1300 N N . LYS B 1 74 ? -3.898 -1.166 -10.758 1 95.44 74 LYS B N 1
ATOM 1301 C CA . LYS B 1 74 ? -2.584 -0.645 -11.117 1 95.44 74 LYS B CA 1
ATOM 1302 C C . LYS B 1 74 ? -2.582 0.881 -11.133 1 95.44 74 LYS B C 1
ATOM 1304 O O . LYS B 1 74 ? -1.715 1.511 -10.523 1 95.44 74 LYS B O 1
ATOM 1309 N N . PRO B 1 75 ? -3.619 1.485 -11.852 1 93.38 75 PRO B N 1
ATOM 1310 C CA . PRO B 1 75 ? -3.578 2.949 -11.883 1 93.38 75 PRO B CA 1
ATOM 1311 C C . PRO B 1 75 ? -3.615 3.572 -10.492 1 93.38 75 PRO B C 1
ATOM 1313 O O . PRO B 1 75 ? -2.977 4.602 -10.258 1 93.38 75 PRO B O 1
ATOM 1316 N N . PHE B 1 76 ? -4.363 2.969 -9.609 1 89.31 76 PHE B N 1
ATOM 1317 C CA . PHE B 1 76 ? -4.434 3.465 -8.242 1 89.31 76 PHE B CA 1
ATOM 1318 C C . PHE B 1 76 ? -3.07 3.383 -7.562 1 89.31 76 PHE B C 1
ATOM 1320 O O . PHE B 1 76 ? -2.613 4.355 -6.957 1 89.31 76 PHE B O 1
ATOM 1327 N N . LEU B 1 77 ? -2.354 2.258 -7.668 1 94.12 77 LEU B N 1
ATOM 1328 C CA . LEU B 1 77 ? -1.049 2.064 -7.047 1 94.12 77 LEU B CA 1
ATOM 1329 C C . LEU B 1 77 ? -0.035 3.068 -7.586 1 94.12 77 LEU B C 1
AT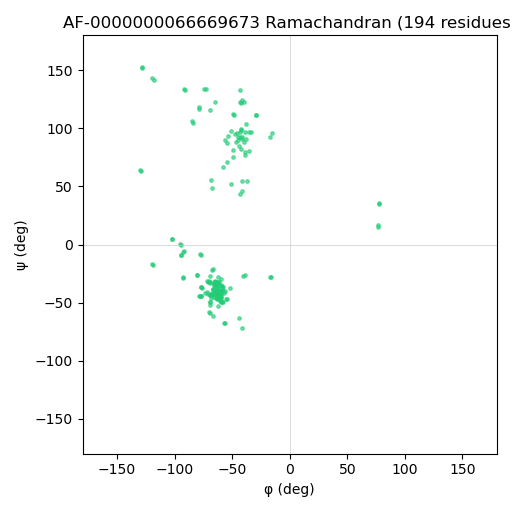OM 1331 O O . LEU B 1 77 ? 0.739 3.646 -6.82 1 94.12 77 LEU B O 1
ATOM 1335 N N . ARG B 1 78 ? -0.104 3.33 -8.906 1 94.44 78 ARG B N 1
ATOM 1336 C CA . ARG B 1 78 ? 0.809 4.273 -9.547 1 94.44 78 ARG B CA 1
ATOM 1337 C C . ARG B 1 78 ? 0.493 5.707 -9.125 1 94.44 78 ARG B C 1
ATOM 1339 O O . ARG B 1 78 ? 1.398 6.484 -8.812 1 94.44 78 ARG B O 1
ATOM 1346 N N . ALA B 1 79 ? -0.79 5.977 -9.094 1 91 79 ALA B N 1
ATOM 1347 C CA . ALA B 1 79 ? -1.222 7.344 -8.805 1 91 79 ALA B CA 1
ATOM 1348 C C . ALA B 1 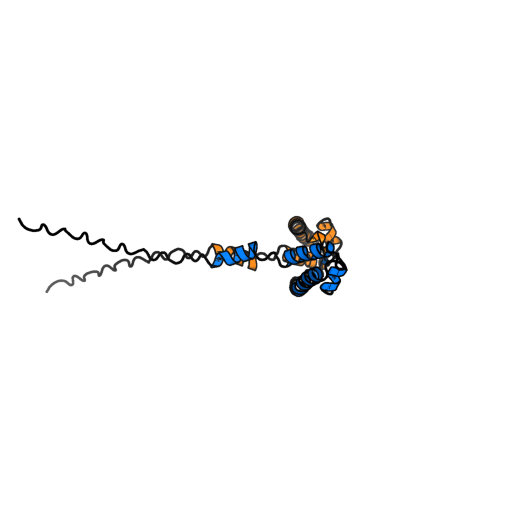79 ? -0.807 7.766 -7.402 1 91 79 ALA B C 1
ATOM 1350 O O . ALA B 1 79 ? -0.497 8.938 -7.168 1 91 79 ALA B O 1
ATOM 1351 N N . HIS B 1 80 ? -0.766 6.828 -6.496 1 91.19 80 HIS B N 1
ATOM 1352 C CA . HIS B 1 80 ? -0.453 7.148 -5.109 1 91.19 80 HIS B CA 1
ATOM 1353 C C . HIS B 1 80 ? 1.03 6.945 -4.82 1 91.19 80 HIS B C 1
ATOM 1355 O O . HIS B 1 80 ? 1.483 7.172 -3.695 1 91.19 80 HIS B O 1
ATOM 1361 N N . GLY B 1 81 ? 1.821 6.535 -5.812 1 94.19 81 GLY B N 1
ATOM 1362 C CA . GLY B 1 81 ? 3.264 6.418 -5.68 1 94.19 81 GLY B CA 1
ATOM 1363 C C . GLY B 1 81 ? 3.695 5.191 -4.898 1 94.19 81 GLY B C 1
ATOM 1364 O O . GLY B 1 81 ? 4.848 5.094 -4.473 1 94.19 81 GLY B O 1
ATOM 1365 N N . ILE B 1 82 ? 2.793 4.254 -4.719 1 94.69 82 ILE B N 1
ATOM 1366 C CA . ILE B 1 82 ? 3.082 3.053 -3.943 1 94.69 82 ILE B CA 1
ATOM 1367 C C . ILE B 1 82 ? 4.195 2.258 -4.621 1 94.69 82 ILE B C 1
ATOM 1369 O O . ILE B 1 82 ? 5.141 1.813 -3.963 1 94.69 82 ILE B O 1
ATOM 1373 N N . LEU B 1 83 ? 4.172 2.23 -5.875 1 96.44 83 LEU B N 1
ATOM 1374 C CA . LEU B 1 83 ? 5.129 1.438 -6.637 1 96.44 83 LEU B CA 1
ATOM 1375 C C . LEU B 1 83 ? 6.484 2.133 -6.695 1 96.44 83 LEU B C 1
ATOM 1377 O O . LEU B 1 83 ? 7.48 1.531 -7.109 1 96.44 83 LEU B O 1
ATOM 1381 N N . ASP B 1 84 ? 6.566 3.367 -6.242 1 95.69 84 ASP B N 1
ATOM 1382 C CA . ASP B 1 84 ? 7.84 4.074 -6.172 1 95.69 84 ASP B CA 1
ATOM 1383 C C . ASP B 1 84 ? 8.633 3.662 -4.93 1 95.69 84 ASP B C 1
ATOM 1385 O O . ASP B 1 84 ? 9.859 3.695 -4.934 1 95.69 84 ASP B O 1
ATOM 1389 N N . VAL B 1 85 ? 7.887 3.229 -3.936 1 96.69 85 VAL B N 1
ATOM 1390 C CA . VAL B 1 85 ? 8.562 3.055 -2.654 1 96.69 85 VAL B CA 1
ATOM 1391 C C . VAL B 1 85 ? 8.484 1.591 -2.225 1 96.69 85 VAL B C 1
ATOM 1393 O O . VAL B 1 85 ? 9.211 1.164 -1.323 1 96.69 85 VAL B O 1
ATOM 1396 N N . MET B 1 86 ? 7.551 0.856 -2.854 1 97.44 86 MET B N 1
ATOM 1397 C CA . MET B 1 86 ? 7.379 -0.555 -2.52 1 97.44 86 MET B CA 1
ATOM 1398 C C . MET B 1 86 ? 7.422 -1.42 -3.775 1 97.44 86 MET B C 1
ATOM 1400 O O . MET B 1 86 ? 7.066 -0.962 -4.863 1 97.44 86 MET B O 1
ATOM 1404 N N . GLN B 1 87 ? 7.832 -2.615 -3.611 1 97.38 87 GLN B N 1
ATOM 1405 C CA . GLN B 1 87 ? 7.852 -3.607 -4.68 1 97.38 87 GLN B CA 1
ATOM 1406 C C . GLN B 1 87 ? 6.949 -4.793 -4.348 1 97.38 87 GLN B C 1
ATOM 1408 O O . GLN B 1 87 ? 6.914 -5.254 -3.205 1 97.38 87 GLN B O 1
ATOM 1413 N N . VAL B 1 88 ? 6.309 -5.242 -5.359 1 97.69 88 VAL B N 1
ATOM 1414 C CA . VAL B 1 88 ? 5.457 -6.414 -5.18 1 97.69 88 VAL B CA 1
ATOM 1415 C C . VAL B 1 88 ? 6.324 -7.664 -5.02 1 97.69 88 VAL B C 1
ATOM 1417 O O . VAL B 1 88 ? 7.227 -7.91 -5.824 1 97.69 88 VAL B O 1
ATOM 1420 N N . LYS B 1 89 ? 6.02 -8.477 -4.055 1 97.19 89 LYS B N 1
ATOM 1421 C CA . LYS B 1 89 ? 6.859 -9.617 -3.717 1 97.19 89 LYS B CA 1
ATOM 1422 C C . LYS B 1 89 ? 6.664 -10.758 -4.711 1 97.19 89 LYS B C 1
ATOM 1424 O O . LYS B 1 89 ? 7.629 -11.406 -5.121 1 97.19 89 LYS B O 1
ATOM 1429 N N . ASN B 1 90 ? 5.441 -11.039 -5.051 1 96.69 90 ASN B N 1
ATOM 1430 C CA . ASN B 1 90 ? 5.133 -12.141 -5.961 1 96.69 90 ASN B CA 1
ATOM 1431 C C . ASN B 1 90 ? 5.383 -11.75 -7.414 1 96.69 90 ASN B C 1
ATOM 1433 O O . ASN B 1 90 ? 4.73 -10.852 -7.945 1 96.69 90 ASN B O 1
ATOM 1437 N N . PRO B 1 91 ? 6.312 -12.461 -8.062 1 95.75 91 PRO B N 1
ATOM 1438 C CA . PRO B 1 91 ? 6.676 -12.086 -9.43 1 95.75 91 PRO B CA 1
ATOM 1439 C C . PRO B 1 91 ? 5.504 -12.203 -10.398 1 95.75 91 PRO B C 1
ATOM 1441 O O . PRO B 1 91 ? 5.398 -11.414 -11.344 1 95.75 91 PRO B O 1
ATOM 1444 N N . GLU B 1 92 ? 4.672 -13.086 -10.188 1 94.94 92 GLU B N 1
ATOM 1445 C CA . GLU B 1 92 ? 3.51 -13.227 -11.062 1 94.94 92 GLU B CA 1
ATOM 1446 C C . GLU B 1 92 ? 2.561 -12.039 -10.914 1 94.94 92 GLU B C 1
ATOM 1448 O O . GLU B 1 92 ? 2.084 -11.492 -11.914 1 94.94 92 GLU B O 1
ATOM 1453 N N . VAL B 1 93 ? 2.365 -11.672 -9.68 1 97.06 93 VAL B N 1
ATOM 1454 C CA . VAL B 1 93 ? 1.515 -10.516 -9.422 1 97.06 93 VAL B CA 1
ATOM 1455 C C . VAL B 1 93 ? 2.162 -9.258 -9.992 1 97.06 93 VAL B C 1
ATOM 1457 O O . VAL B 1 93 ? 1.485 -8.422 -10.594 1 97.06 93 VAL B O 1
ATOM 1460 N N . ALA B 1 94 ? 3.414 -9.172 -9.789 1 97.75 94 ALA B N 1
ATOM 1461 C CA . ALA B 1 94 ? 4.156 -8.031 -10.32 1 97.75 94 ALA B CA 1
ATOM 1462 C C . ALA B 1 94 ? 4.008 -7.938 -11.836 1 97.75 94 ALA B C 1
ATOM 1464 O O . ALA B 1 94 ? 3.807 -6.848 -12.383 1 97.75 94 ALA B O 1
ATOM 1465 N N . ALA B 1 95 ? 4.043 -9.039 -12.492 1 96.38 95 ALA B N 1
ATOM 1466 C CA . ALA B 1 95 ? 3.924 -9.094 -13.945 1 96.38 95 ALA B CA 1
ATOM 1467 C C . ALA B 1 95 ? 2.537 -8.648 -14.406 1 96.38 95 ALA B C 1
ATOM 1469 O O . ALA B 1 95 ? 2.396 -7.984 -15.43 1 96.38 95 ALA B O 1
ATOM 1470 N N . LEU B 1 96 ? 1.599 -8.992 -13.578 1 96 96 LEU B N 1
ATOM 1471 C CA . LEU B 1 96 ? 0.224 -8.641 -13.914 1 96 96 LEU B CA 1
ATOM 1472 C C . LEU B 1 96 ? 0.038 -7.129 -13.938 1 96 96 LEU B C 1
ATOM 1474 O O . LEU B 1 96 ? -0.73 -6.605 -14.75 1 96 96 LEU B O 1
ATOM 1478 N N . ILE B 1 97 ? 0.732 -6.469 -13.055 1 96.44 97 ILE B N 1
ATOM 1479 C CA . ILE B 1 97 ? 0.543 -5.023 -12.992 1 96.44 97 ILE B CA 1
ATOM 1480 C C . ILE B 1 97 ? 1.71 -4.324 -13.688 1 96.44 97 ILE B C 1
ATOM 1482 O O . 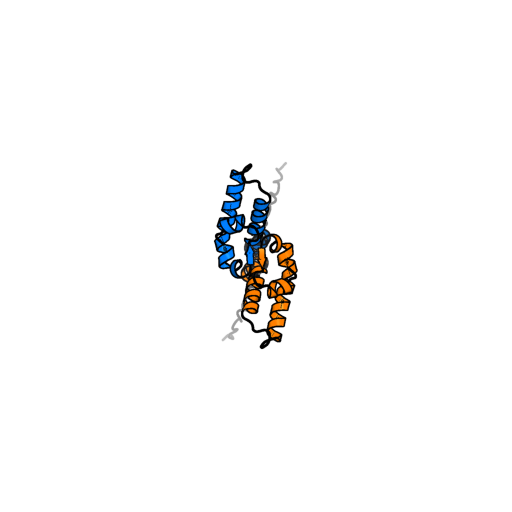ILE B 1 97 ? 1.816 -3.096 -13.641 1 96.44 97 ILE B O 1
ATOM 1486 N N . GLY B 1 98 ? 2.582 -5.035 -14.273 1 94.75 98 GLY B N 1
ATOM 1487 C CA . GLY B 1 98 ? 3.604 -4.488 -15.156 1 94.75 98 GLY B CA 1
ATOM 1488 C C . GLY B 1 98 ? 4.746 -3.828 -14.406 1 94.75 98 GLY B C 1
ATOM 1489 O O . GLY B 1 98 ? 5.219 -2.762 -14.805 1 94.75 98 GLY B O 1
ATOM 1490 N N . VAL B 1 99 ? 5.082 -4.348 -13.328 1 91.06 99 VAL B N 1
ATOM 1491 C CA . VAL B 1 99 ? 6.195 -3.781 -12.57 1 91.06 99 VAL B CA 1
ATOM 1492 C C . VAL B 1 99 ? 7.242 -4.863 -12.305 1 91.06 99 VAL B C 1
ATOM 1494 O O . VAL B 1 99 ? 6.941 -6.055 -12.375 1 91.06 99 VAL B O 1
#